Protein AF-A0A353T1Q0-F1 (afdb_monomer_lite)

Structure (mmCIF, N/CA/C/O backbone):
data_AF-A0A353T1Q0-F1
#
_entry.id   AF-A0A353T1Q0-F1
#
loop_
_atom_site.group_PDB
_atom_site.id
_atom_site.type_symbol
_atom_site.label_atom_id
_atom_site.label_alt_id
_atom_site.label_comp_id
_atom_site.label_asym_id
_atom_site.label_entity_id
_atom_site.label_seq_id
_atom_site.pdbx_PDB_ins_code
_atom_site.Cartn_x
_atom_site.Cartn_y
_atom_site.Cartn_z
_atom_site.occupancy
_atom_site.B_iso_or_equiv
_atom_site.auth_seq_id
_atom_site.auth_comp_id
_atom_site.auth_asym_id
_atom_site.auth_atom_id
_atom_site.pdbx_PDB_model_num
ATOM 1 N N . ASP A 1 1 ? -22.223 1.222 -16.907 1.00 72.75 1 ASP A N 1
ATOM 2 C CA . ASP A 1 1 ? -20.835 1.144 -17.394 1.00 72.75 1 ASP A CA 1
ATOM 3 C C . ASP A 1 1 ? -20.178 2.501 -17.174 1.00 72.75 1 ASP A C 1
ATOM 5 O O . ASP A 1 1 ? -20.837 3.508 -17.414 1.00 72.75 1 ASP A O 1
ATOM 9 N N . LEU A 1 2 ? -18.960 2.542 -16.635 1.00 86.44 2 LEU A N 1
ATOM 10 C CA . LEU A 1 2 ? -18.240 3.795 -16.355 1.00 86.44 2 LEU A CA 1
ATOM 11 C C . LEU A 1 2 ? -17.325 4.112 -17.541 1.00 86.44 2 LEU A C 1
ATOM 13 O O . LEU A 1 2 ? -16.624 3.201 -17.972 1.00 86.44 2 LEU A O 1
ATOM 17 N N . PRO A 1 3 ? -17.285 5.339 -18.089 1.00 90.50 3 PRO A N 1
ATOM 18 C CA . PRO A 1 3 ? -16.466 5.645 -19.264 1.00 90.50 3 PRO A CA 1
ATOM 19 C C . PRO A 1 3 ? -14.959 5.516 -18.981 1.00 90.50 3 PRO A C 1
ATOM 21 O O . PRO A 1 3 ? -14.506 5.711 -17.855 1.00 90.50 3 PRO A O 1
ATOM 24 N N . LEU A 1 4 ? -14.164 5.203 -20.014 1.00 90.25 4 LEU A N 1
ATOM 25 C CA . LEU A 1 4 ? -12.701 5.291 -19.920 1.00 90.25 4 LEU A CA 1
ATOM 26 C C . LEU A 1 4 ? -12.251 6.745 -20.002 1.00 90.25 4 LEU A C 1
ATOM 28 O O . LEU A 1 4 ? -12.796 7.531 -20.776 1.00 90.25 4 LEU A O 1
ATOM 32 N N . ILE A 1 5 ? -11.162 7.056 -19.303 1.00 89.44 5 ILE A N 1
ATOM 33 C CA . ILE A 1 5 ? -10.400 8.278 -19.554 1.00 89.44 5 ILE A CA 1
ATOM 34 C C . ILE A 1 5 ? -9.919 8.241 -21.019 1.00 89.44 5 ILE A C 1
ATOM 36 O O . ILE A 1 5 ? -9.310 7.242 -21.421 1.00 89.44 5 ILE A O 1
ATOM 40 N N . PRO A 1 6 ? -10.138 9.299 -21.824 1.00 89.19 6 PRO A N 1
ATOM 41 C CA . PRO A 1 6 ? -9.871 9.301 -23.264 1.00 89.19 6 PRO A CA 1
ATOM 42 C C . PRO A 1 6 ? -8.371 9.459 -23.587 1.00 89.19 6 PRO A C 1
ATOM 44 O O . PRO A 1 6 ? -7.968 10.345 -24.333 1.00 89.19 6 PRO A O 1
ATOM 47 N N . LYS A 1 7 ? -7.516 8.594 -23.025 1.00 87.50 7 LYS A N 1
ATOM 48 C CA . LYS A 1 7 ? -6.091 8.481 -23.375 1.00 87.50 7 LYS A CA 1
ATOM 49 C C . LYS A 1 7 ? -5.800 7.097 -23.939 1.00 87.50 7 LYS A C 1
ATOM 51 O O . LYS A 1 7 ? -6.302 6.086 -23.448 1.00 87.50 7 LYS A O 1
ATOM 56 N N . LYS A 1 8 ? -4.922 7.051 -24.939 1.00 85.19 8 LYS A N 1
ATOM 57 C CA . LYS A 1 8 ? -4.551 5.830 -25.665 1.00 85.19 8 LYS A CA 1
ATOM 58 C C . LYS A 1 8 ? -4.058 4.705 -24.742 1.00 85.19 8 LYS A C 1
ATOM 60 O O . LYS A 1 8 ? -4.563 3.590 -24.826 1.00 85.19 8 LYS A O 1
ATOM 65 N N . ARG A 1 9 ? -3.192 5.031 -23.773 1.00 84.94 9 ARG A N 1
ATOM 66 C CA . ARG A 1 9 ? -2.717 4.115 -22.715 1.00 84.94 9 ARG A CA 1
ATOM 67 C C . ARG A 1 9 ? -3.853 3.376 -21.994 1.00 84.94 9 ARG A C 1
ATOM 69 O O . ARG A 1 9 ? -3.759 2.170 -21.794 1.00 84.94 9 ARG A O 1
ATOM 76 N N . TYR A 1 10 ? -4.953 4.058 -21.662 1.00 88.94 10 TYR A N 1
ATOM 77 C CA . TYR A 1 10 ? -6.086 3.423 -20.980 1.00 88.94 10 TYR A CA 1
ATOM 78 C C . TYR A 1 10 ? -6.869 2.465 -21.884 1.00 88.94 10 TYR A C 1
ATOM 80 O O . TYR A 1 10 ? -7.422 1.492 -21.384 1.00 88.94 10 TYR A O 1
ATOM 88 N N . ARG A 1 11 ? -6.883 2.671 -23.208 1.00 87.88 11 ARG A N 1
ATOM 89 C CA . ARG A 1 11 ? -7.489 1.706 -24.144 1.00 87.88 11 ARG A CA 1
ATOM 90 C C . ARG A 1 11 ? -6.698 0.400 -24.197 1.00 87.88 11 ARG A C 1
ATOM 92 O O . ARG A 1 11 ? -7.302 -0.669 -24.219 1.00 87.88 11 ARG A O 1
ATOM 99 N N . TYR A 1 12 ? -5.368 0.483 -24.197 1.00 85.12 12 TYR A N 1
ATOM 100 C CA . TYR A 1 12 ? -4.506 -0.700 -24.164 1.00 85.12 12 TYR A CA 1
ATOM 101 C C . TYR A 1 12 ? -4.629 -1.454 -22.843 1.00 85.12 12 TYR A C 1
ATOM 103 O O . TYR A 1 12 ? -4.868 -2.660 -22.853 1.00 85.12 12 TYR A O 1
ATOM 111 N N . MET A 1 13 ? -4.562 -0.736 -21.718 1.00 89.56 13 MET A N 1
ATOM 112 C CA . MET A 1 13 ? -4.766 -1.325 -20.394 1.00 89.56 13 MET A CA 1
ATOM 113 C C . MET A 1 13 ? -6.150 -1.983 -20.278 1.00 89.56 13 MET A C 1
ATOM 115 O O . MET A 1 13 ? -6.232 -3.121 -19.834 1.00 89.56 13 MET A O 1
ATOM 119 N N . ASP A 1 14 ? -7.229 -1.339 -20.747 1.00 89.75 14 ASP A N 1
ATOM 120 C CA . ASP A 1 14 ? -8.574 -1.939 -20.716 1.00 89.75 14 ASP A CA 1
ATOM 121 C C . ASP A 1 14 ? -8.656 -3.237 -21.520 1.00 89.75 14 ASP A C 1
ATOM 123 O O . ASP A 1 14 ? -9.311 -4.181 -21.088 1.00 89.75 14 ASP A O 1
ATOM 127 N N . ARG A 1 15 ? -7.994 -3.300 -22.683 1.00 88.12 15 ARG A N 1
ATOM 128 C CA . ARG A 1 15 ? -7.936 -4.525 -23.485 1.00 88.12 15 ARG A CA 1
ATOM 129 C C . ARG A 1 15 ? -7.177 -5.627 -22.751 1.00 88.12 15 ARG A C 1
ATOM 131 O O . ARG A 1 15 ? -7.662 -6.752 -22.727 1.00 88.12 15 ARG A O 1
ATOM 138 N N . TYR A 1 16 ? -6.037 -5.300 -22.150 1.00 88.31 16 TYR A N 1
ATOM 139 C CA . TYR A 1 16 ? -5.214 -6.251 -21.406 1.00 88.31 16 TYR A CA 1
ATOM 140 C C . TYR A 1 16 ? -5.936 -6.822 -20.176 1.00 88.31 16 TYR A C 1
ATOM 142 O O . TYR A 1 16 ? -6.024 -8.034 -19.991 1.00 88.31 16 TYR A O 1
ATOM 150 N N . PHE A 1 17 ? -6.546 -5.954 -19.369 1.00 90.38 17 PHE A N 1
ATOM 151 C CA . PHE A 1 17 ? -7.230 -6.347 -18.135 1.00 90.38 17 PHE A CA 1
ATOM 152 C C . PHE A 1 17 ? -8.536 -7.127 -18.352 1.00 90.38 17 PHE A C 1
ATOM 154 O O . PHE A 1 17 ? -9.221 -7.461 -17.385 1.00 90.38 17 PHE A O 1
ATOM 161 N N . ARG A 1 18 ? -8.906 -7.432 -19.602 1.00 88.06 18 ARG A N 1
ATOM 162 C CA . ARG A 1 18 ? -9.971 -8.401 -19.906 1.00 88.06 18 ARG A CA 1
ATOM 163 C C . ARG A 1 18 ? -9.522 -9.844 -19.704 1.00 88.06 18 ARG A C 1
ATOM 165 O O . ARG A 1 18 ? -10.388 -10.696 -19.544 1.00 88.06 18 ARG A O 1
ATOM 172 N N . THR A 1 19 ? -8.217 -10.114 -19.746 1.00 87.00 19 THR A N 1
ATOM 173 C CA . THR A 1 19 ? -7.675 -11.481 -19.734 1.00 87.00 19 THR A CA 1
ATOM 174 C C . THR A 1 19 ? -6.679 -11.747 -18.606 1.00 87.00 19 THR A C 1
ATOM 176 O O . THR A 1 19 ? -6.407 -12.907 -18.332 1.00 87.00 19 THR A O 1
ATOM 179 N N . SER A 1 20 ? -6.145 -10.721 -17.933 1.00 85.81 20 SER A N 1
ATOM 180 C CA . SER A 1 20 ? -5.139 -10.896 -16.866 1.00 85.81 20 SER A CA 1
ATOM 181 C C . SER A 1 20 ? -5.708 -11.233 -15.483 1.00 85.81 20 SER A C 1
ATOM 183 O O . SER A 1 20 ? -4.978 -11.682 -14.607 1.00 85.81 20 SER A O 1
ATOM 185 N N . GLY A 1 21 ? -6.995 -10.972 -15.258 1.00 90.31 21 GLY A N 1
ATOM 186 C CA . GLY A 1 21 ? -7.649 -11.114 -13.962 1.00 90.31 21 GLY A CA 1
ATOM 187 C C . GLY A 1 21 ? -9.138 -10.798 -14.054 1.00 90.31 21 GLY A C 1
ATOM 188 O O . GLY A 1 21 ? -9.672 -10.551 -15.136 1.00 90.31 21 GLY A O 1
ATOM 189 N N . THR A 1 22 ? -9.831 -10.794 -12.916 1.00 92.94 22 THR A N 1
ATOM 190 C CA . THR A 1 22 ? -11.295 -10.618 -12.884 1.00 92.94 22 THR A CA 1
ATOM 191 C C . THR A 1 22 ? -11.731 -9.189 -12.560 1.00 92.94 22 THR A C 1
ATOM 193 O O . THR A 1 22 ? -12.892 -8.839 -12.783 1.00 92.94 22 THR A O 1
ATOM 196 N N . ARG A 1 23 ? -10.821 -8.339 -12.059 1.00 94.69 23 ARG A N 1
ATOM 197 C CA . ARG A 1 23 ? -11.144 -7.009 -11.510 1.00 94.69 23 ARG A CA 1
ATOM 198 C C . ARG A 1 23 ? -10.309 -5.854 -12.059 1.00 94.69 23 ARG A C 1
ATOM 200 O O . ARG A 1 23 ? -10.509 -4.719 -11.630 1.00 94.69 23 ARG A O 1
ATOM 207 N N . GLY A 1 24 ? -9.463 -6.071 -13.067 1.00 93.44 24 GLY A N 1
ATOM 208 C CA . GLY A 1 24 ? -8.659 -4.994 -13.661 1.00 93.44 24 GLY A CA 1
ATOM 209 C C . GLY A 1 24 ? -9.492 -3.824 -14.210 1.00 93.44 24 GLY A C 1
ATOM 210 O O . GLY A 1 24 ? -9.161 -2.662 -13.982 1.00 93.44 24 GLY A O 1
ATOM 211 N N . ARG A 1 25 ? -10.654 -4.096 -14.820 1.00 92.69 25 ARG A N 1
ATOM 212 C CA . ARG A 1 25 ? -11.580 -3.031 -15.261 1.00 92.69 25 ARG A CA 1
ATOM 213 C C . ARG A 1 25 ? -12.241 -2.284 -14.098 1.00 92.69 25 ARG A C 1
ATOM 215 O O . ARG A 1 25 ? -12.446 -1.078 -14.209 1.00 92.69 25 ARG A O 1
ATOM 222 N N . ASN A 1 26 ? -12.548 -2.974 -12.994 1.00 94.69 26 ASN A N 1
ATOM 223 C CA . ASN A 1 26 ? -13.057 -2.330 -11.781 1.00 94.69 26 ASN A CA 1
ATOM 224 C C . ASN A 1 26 ? -12.004 -1.391 -11.191 1.00 94.69 26 ASN A C 1
ATOM 226 O O . ASN A 1 26 ? -12.325 -0.242 -10.901 1.00 94.69 26 ASN A O 1
ATOM 230 N N . MET A 1 27 ? -10.752 -1.851 -11.091 1.00 95.31 27 MET A N 1
ATOM 231 C CA . MET A 1 27 ? -9.624 -1.039 -10.633 1.00 95.31 27 MET A CA 1
ATOM 232 C C . MET A 1 27 ? -9.507 0.250 -11.449 1.00 95.31 27 MET A C 1
ATOM 234 O O . MET A 1 27 ? -9.559 1.340 -10.883 1.00 95.31 27 MET A O 1
ATOM 238 N N . MET A 1 28 ? -9.446 0.135 -12.778 1.00 93.12 28 MET A N 1
ATOM 239 C CA . MET A 1 28 ? -9.215 1.288 -13.654 1.00 93.12 28 MET A CA 1
ATOM 240 C C . MET A 1 28 ? -10.323 2.342 -13.614 1.00 93.12 28 MET A C 1
ATOM 242 O O . MET A 1 28 ? -10.053 3.512 -13.877 1.00 93.12 28 MET A O 1
ATOM 246 N N . ARG A 1 29 ? -11.573 1.924 -13.394 1.00 93.06 29 ARG A N 1
ATOM 247 C CA . ARG A 1 29 ? -12.753 2.777 -13.613 1.00 93.06 29 ARG A CA 1
ATOM 248 C C . ARG A 1 29 ? -13.460 3.187 -12.329 1.00 93.06 29 ARG A C 1
ATOM 250 O O . ARG A 1 29 ? -14.148 4.199 -12.330 1.00 93.06 29 ARG A O 1
ATOM 257 N N . GLY A 1 30 ? -13.348 2.386 -11.275 1.00 93.06 30 GLY A N 1
ATOM 258 C CA . GLY A 1 30 ? -14.209 2.471 -10.097 1.00 93.06 30 GLY A CA 1
ATOM 259 C C . GLY A 1 30 ? -13.465 2.484 -8.769 1.00 93.06 30 GLY A C 1
ATOM 260 O O . GLY A 1 30 ? -14.094 2.238 -7.746 1.00 93.06 30 GLY A O 1
ATOM 261 N N . THR A 1 31 ? -12.153 2.737 -8.763 1.00 95.88 31 THR A N 1
ATOM 262 C CA . THR A 1 31 ? -11.384 2.862 -7.518 1.00 95.88 31 THR A CA 1
ATOM 263 C C . THR A 1 31 ? -10.713 4.222 -7.404 1.00 95.88 31 THR A C 1
ATOM 265 O O . THR A 1 31 ? -10.339 4.840 -8.399 1.00 95.88 31 THR A O 1
ATOM 268 N N . ALA A 1 32 ? -10.552 4.673 -6.164 1.00 96.88 32 ALA A N 1
ATOM 269 C CA . ALA A 1 32 ? -9.774 5.845 -5.793 1.00 96.88 32 ALA A CA 1
ATOM 270 C C . ALA A 1 32 ? -8.900 5.487 -4.584 1.00 96.88 32 ALA A C 1
ATOM 272 O O . ALA A 1 32 ? -9.238 4.584 -3.817 1.00 96.88 32 ALA A O 1
ATOM 273 N N . ALA A 1 33 ? -7.765 6.163 -4.430 1.00 97.69 33 ALA A N 1
ATOM 274 C CA . ALA A 1 33 ? -6.784 5.882 -3.386 1.00 97.69 33 ALA A CA 1
ATOM 275 C C . ALA A 1 33 ? -6.180 7.179 -2.850 1.00 97.69 33 ALA A C 1
ATOM 277 O O . ALA A 1 33 ? -6.023 8.135 -3.612 1.00 97.69 33 ALA A O 1
ATOM 278 N N . THR A 1 34 ? -5.775 7.175 -1.583 1.00 98.19 34 THR A N 1
ATOM 279 C CA . THR A 1 34 ? -4.832 8.158 -1.042 1.00 98.19 34 THR A CA 1
ATOM 280 C C . THR A 1 34 ? -3.463 7.490 -0.958 1.00 98.19 34 THR A C 1
ATOM 282 O O . THR A 1 34 ? -3.296 6.505 -0.249 1.00 98.19 34 THR A O 1
ATOM 285 N N . GLN A 1 35 ? -2.487 7.988 -1.713 1.00 98.25 35 GLN A N 1
ATOM 286 C CA . GLN A 1 35 ? -1.131 7.428 -1.763 1.00 98.25 35 GLN A CA 1
ATOM 287 C C . GLN A 1 35 ? -0.169 8.414 -1.110 1.00 98.25 35 GLN A C 1
ATOM 289 O O . GLN A 1 35 ? -0.282 9.616 -1.347 1.00 98.25 35 GLN A O 1
ATOM 294 N N . ILE A 1 36 ? 0.746 7.915 -0.280 1.00 98.44 36 ILE A N 1
ATOM 295 C CA . ILE A 1 36 ? 1.749 8.745 0.396 1.00 98.44 36 ILE A CA 1
ATOM 296 C C . ILE A 1 36 ? 3.129 8.299 -0.062 1.00 98.44 36 ILE A C 1
ATOM 298 O O . ILE A 1 36 ? 3.441 7.109 -0.028 1.00 98.44 36 ILE A O 1
ATOM 302 N N . SER A 1 37 ? 3.941 9.264 -0.479 1.00 98.31 37 SER A N 1
ATOM 303 C CA . SER A 1 37 ? 5.345 9.056 -0.815 1.00 98.31 37 SER A CA 1
ATOM 304 C C . SER A 1 37 ? 6.227 9.533 0.330 1.00 98.31 37 SER A C 1
ATOM 306 O O . SER A 1 37 ? 6.011 10.625 0.854 1.00 98.31 37 SER A O 1
ATOM 308 N N . ILE A 1 38 ? 7.215 8.722 0.693 1.00 98.12 38 ILE A N 1
ATOM 309 C CA . ILE A 1 38 ? 8.227 9.033 1.703 1.00 98.12 38 ILE A CA 1
ATOM 310 C C . ILE A 1 38 ? 9.626 8.873 1.109 1.00 98.12 38 ILE A C 1
ATOM 312 O O . ILE A 1 38 ? 9.886 7.943 0.343 1.00 98.12 38 ILE A O 1
ATOM 316 N N . ASP A 1 39 ? 10.533 9.768 1.477 1.00 97.94 39 ASP A N 1
ATOM 317 C CA . ASP A 1 39 ? 11.922 9.713 1.025 1.00 97.94 39 ASP A CA 1
ATOM 318 C C . ASP A 1 39 ? 12.728 8.673 1.812 1.00 97.94 39 ASP A C 1
ATOM 320 O O . ASP A 1 39 ? 12.360 8.279 2.925 1.00 97.94 39 ASP A O 1
ATOM 324 N N . TYR A 1 40 ? 13.860 8.254 1.251 1.00 97.56 40 TYR A N 1
ATOM 325 C CA . TYR A 1 40 ? 14.867 7.428 1.915 1.00 97.56 40 TYR A CA 1
ATOM 326 C C . TYR A 1 40 ? 16.263 8.025 1.711 1.00 97.56 40 TYR A C 1
ATOM 328 O O . TYR A 1 40 ? 16.510 8.702 0.714 1.00 97.56 40 TYR A O 1
ATOM 336 N N . CYS A 1 41 ? 17.179 7.791 2.651 1.00 96.69 41 CYS A N 1
ATOM 337 C CA . CYS A 1 41 ? 18.535 8.361 2.602 1.00 96.69 41 CYS A CA 1
ATOM 338 C C . CYS A 1 41 ? 19.639 7.357 2.231 1.00 96.69 41 CYS A C 1
ATOM 340 O O . CYS A 1 41 ? 20.765 7.760 1.946 1.00 96.69 41 CYS A O 1
ATOM 342 N N . SER A 1 42 ? 19.334 6.060 2.230 1.00 97.62 42 SER A N 1
ATOM 343 C CA . SER A 1 42 ? 20.258 4.982 1.870 1.00 97.62 42 SER A CA 1
ATOM 344 C C . SER A 1 42 ? 19.489 3.736 1.430 1.00 97.62 42 SER A C 1
ATOM 346 O O . SER A 1 42 ? 18.268 3.668 1.588 1.00 97.62 42 SER A O 1
ATOM 348 N N . GLU A 1 43 ? 20.196 2.736 0.897 1.00 98.12 43 GLU A N 1
ATOM 349 C CA . GLU A 1 43 ? 19.603 1.426 0.594 1.00 98.12 43 GLU A CA 1
ATOM 350 C C . GLU A 1 43 ? 19.057 0.745 1.856 1.00 98.12 43 GLU A C 1
ATOM 352 O O . GLU A 1 43 ? 17.936 0.251 1.850 1.00 98.12 43 GLU A O 1
ATOM 357 N N . GLU A 1 44 ? 19.795 0.802 2.967 1.00 97.56 44 GLU A N 1
ATOM 358 C CA . GLU A 1 44 ? 19.350 0.254 4.253 1.00 97.56 44 GLU A CA 1
ATOM 359 C C . GLU A 1 44 ? 18.057 0.928 4.747 1.00 97.56 44 GLU A C 1
ATOM 361 O O . GLU A 1 44 ? 17.125 0.257 5.200 1.00 97.56 44 GLU A O 1
ATOM 366 N N . ASP A 1 45 ? 17.969 2.260 4.634 1.00 97.94 45 ASP A N 1
ATOM 367 C CA . ASP A 1 45 ? 16.763 3.009 4.998 1.00 97.94 45 ASP A CA 1
ATOM 368 C C . ASP A 1 45 ? 15.586 2.672 4.072 1.00 97.94 45 ASP A C 1
ATOM 370 O O . ASP A 1 45 ? 14.468 2.475 4.554 1.00 97.94 45 ASP A O 1
ATOM 374 N N . PHE A 1 46 ? 15.835 2.526 2.765 1.00 97.75 46 PHE A N 1
ATOM 375 C CA . PHE A 1 46 ? 14.845 2.024 1.812 1.00 97.75 46 PHE A CA 1
ATOM 376 C C . PHE A 1 46 ? 14.323 0.650 2.240 1.00 97.75 46 PHE A C 1
ATOM 378 O O . PHE A 1 46 ? 13.115 0.504 2.415 1.00 97.75 46 PHE A O 1
ATOM 385 N N . VAL A 1 47 ? 15.200 -0.339 2.435 1.00 98.19 47 VAL A N 1
ATOM 386 C CA . VAL A 1 47 ? 14.810 -1.721 2.751 1.00 98.19 47 VAL A CA 1
ATOM 387 C C . VAL A 1 47 ? 13.980 -1.758 4.031 1.00 98.19 47 VAL A C 1
ATOM 389 O O . VAL A 1 47 ? 12.919 -2.387 4.057 1.00 98.19 47 VAL A O 1
ATOM 392 N N . ARG A 1 48 ? 14.401 -1.022 5.068 1.00 98.12 48 ARG A N 1
ATOM 393 C CA . ARG A 1 48 ? 13.643 -0.882 6.318 1.00 98.12 48 ARG A CA 1
ATOM 394 C C . ARG A 1 48 ? 12.251 -0.304 6.065 1.00 98.12 48 ARG A C 1
ATOM 396 O O . ARG A 1 48 ? 11.263 -0.943 6.415 1.00 98.12 48 ARG A O 1
ATOM 403 N N . LYS A 1 49 ? 12.151 0.874 5.437 1.00 98.56 49 LYS A N 1
ATOM 404 C CA . LYS A 1 49 ? 10.864 1.544 5.168 1.00 98.56 49 LYS A CA 1
ATOM 405 C C . LYS A 1 49 ? 9.952 0.689 4.291 1.00 98.56 49 LYS A C 1
ATOM 407 O O . LYS A 1 49 ? 8.758 0.588 4.552 1.00 98.56 49 LYS A O 1
ATOM 412 N N . TYR A 1 50 ? 10.509 0.034 3.281 1.00 98.44 50 TYR A N 1
ATOM 413 C CA . TYR A 1 50 ? 9.768 -0.802 2.347 1.00 98.44 50 TYR A CA 1
ATOM 414 C C . TYR A 1 50 ? 9.188 -2.041 3.043 1.00 98.44 50 TYR A C 1
ATOM 416 O O . TYR A 1 50 ? 7.983 -2.280 2.958 1.00 98.44 50 TYR A O 1
ATOM 424 N N . ARG A 1 51 ? 9.998 -2.772 3.823 1.00 98.62 51 ARG A N 1
ATOM 425 C CA . ARG A 1 51 ? 9.533 -3.920 4.621 1.00 98.62 51 ARG A CA 1
ATOM 426 C C . ARG A 1 51 ? 8.510 -3.515 5.675 1.00 98.62 51 ARG A C 1
ATOM 428 O O . ARG A 1 51 ? 7.471 -4.161 5.779 1.00 98.62 51 ARG A O 1
ATOM 435 N N . THR A 1 52 ? 8.754 -2.429 6.410 1.00 98.69 52 THR A N 1
ATOM 436 C CA . THR A 1 52 ? 7.796 -1.916 7.398 1.00 98.69 52 THR A CA 1
ATOM 437 C C . THR A 1 52 ? 6.469 -1.544 6.735 1.00 98.69 52 THR A C 1
ATOM 439 O O . THR A 1 52 ? 5.422 -1.907 7.261 1.00 98.69 52 THR A O 1
ATOM 442 N N . ALA A 1 53 ? 6.480 -0.903 5.560 1.00 98.62 53 ALA A N 1
ATOM 443 C CA . ALA A 1 53 ? 5.259 -0.554 4.832 1.00 98.62 53 ALA A CA 1
ATOM 444 C C . ALA A 1 53 ? 4.429 -1.777 4.423 1.00 98.62 53 ALA A C 1
ATOM 446 O O . ALA A 1 53 ? 3.208 -1.742 4.567 1.00 98.62 53 ALA A O 1
ATOM 447 N N . TYR A 1 54 ? 5.062 -2.869 3.983 1.00 98.69 54 TYR A N 1
ATOM 448 C CA . TYR A 1 54 ? 4.356 -4.132 3.740 1.00 98.69 54 TYR A CA 1
ATOM 449 C C . TYR A 1 54 ? 3.849 -4.780 5.030 1.00 98.69 54 TYR A C 1
ATOM 451 O O . TYR A 1 54 ? 2.698 -5.214 5.076 1.00 98.69 54 TYR A O 1
ATOM 459 N N . LEU A 1 55 ? 4.666 -4.797 6.086 1.00 98.75 55 LEU A N 1
ATOM 460 C CA . LEU A 1 55 ? 4.305 -5.354 7.391 1.00 98.75 55 LEU A CA 1
ATOM 461 C C . LEU A 1 55 ? 3.045 -4.687 7.954 1.00 98.75 55 LEU A C 1
ATOM 463 O O . LEU A 1 55 ? 2.142 -5.384 8.414 1.00 98.75 55 LEU A O 1
ATOM 467 N N . ILE A 1 56 ? 2.927 -3.360 7.882 1.00 98.75 56 ILE A N 1
ATOM 468 C CA . ILE A 1 56 ? 1.747 -2.645 8.399 1.00 98.75 56 ILE A CA 1
ATOM 469 C C . ILE A 1 56 ? 0.613 -2.506 7.373 1.00 98.75 56 ILE A C 1
ATOM 471 O O . ILE A 1 56 ? -0.440 -1.950 7.691 1.00 98.75 56 ILE A O 1
ATOM 475 N N . MET A 1 57 ? 0.782 -3.008 6.147 1.00 98.81 57 MET A N 1
ATOM 476 C CA . MET A 1 57 ? -0.206 -2.858 5.075 1.00 98.81 57 MET A CA 1
ATOM 477 C C . MET A 1 57 ? -1.606 -3.385 5.447 1.00 98.81 57 MET A C 1
ATOM 479 O O . MET A 1 57 ? -2.582 -2.694 5.142 1.00 98.81 57 MET A O 1
ATOM 48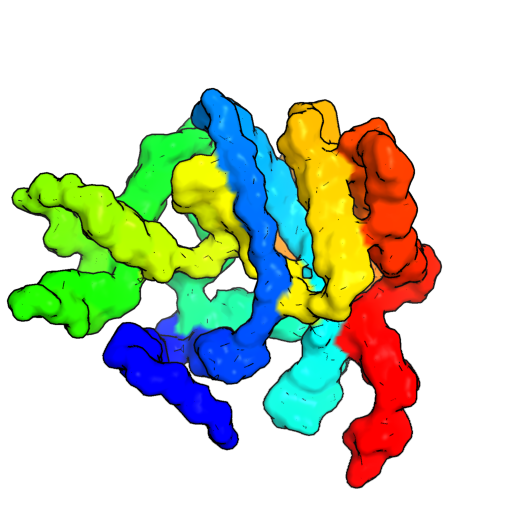3 N N . PRO A 1 58 ? -1.766 -4.537 6.139 1.00 98.81 58 PRO A N 1
ATOM 484 C CA . PRO A 1 58 ? -3.082 -4.982 6.604 1.00 98.81 58 PRO A CA 1
ATOM 485 C C . PRO A 1 58 ? -3.762 -3.968 7.540 1.00 98.81 58 PRO A C 1
ATOM 487 O O . PRO A 1 58 ? -4.957 -3.708 7.402 1.00 98.81 58 PRO A O 1
ATOM 490 N N . ALA A 1 59 ? -3.001 -3.338 8.441 1.00 98.88 59 ALA A N 1
ATOM 491 C CA . ALA A 1 59 ? -3.509 -2.299 9.336 1.00 98.88 59 ALA A CA 1
ATOM 492 C C . ALA A 1 59 ? -3.922 -1.037 8.569 1.00 98.88 59 ALA A C 1
ATOM 494 O O . ALA A 1 59 ? -5.016 -0.521 8.798 1.00 98.88 59 ALA A O 1
ATOM 495 N N . ILE A 1 60 ? -3.104 -0.584 7.608 1.00 98.88 60 ILE A N 1
ATOM 496 C CA . ILE A 1 60 ? -3.451 0.539 6.721 1.00 98.88 60 ILE A CA 1
ATOM 497 C C . ILE A 1 60 ? -4.765 0.244 5.990 1.00 98.88 60 ILE A C 1
ATOM 499 O O . ILE A 1 60 ? -5.672 1.073 5.985 1.00 98.88 60 ILE A O 1
ATOM 503 N N . ARG A 1 61 ? -4.911 -0.945 5.401 1.00 98.81 61 ARG A N 1
ATOM 504 C CA . ARG A 1 61 ? -6.126 -1.339 4.671 1.00 98.81 61 ARG A CA 1
ATOM 505 C C . ARG A 1 61 ? -7.367 -1.357 5.561 1.00 98.81 61 ARG A C 1
ATOM 507 O O . ARG A 1 61 ? -8.425 -0.945 5.103 1.00 98.81 61 ARG A O 1
ATOM 514 N N . LEU A 1 62 ? -7.250 -1.797 6.815 1.00 98.88 62 LEU A N 1
ATOM 515 C CA . LEU A 1 62 ? -8.373 -1.799 7.757 1.00 98.88 62 LEU A CA 1
ATOM 516 C C . LEU A 1 62 ? -8.764 -0.386 8.203 1.00 98.88 62 LEU A C 1
ATOM 518 O O . LEU A 1 62 ? -9.937 -0.028 8.134 1.00 98.88 62 LEU A O 1
ATOM 522 N N . LEU A 1 63 ? -7.783 0.419 8.626 1.00 98.81 63 LEU A N 1
ATOM 523 C CA . LEU A 1 63 ? -7.998 1.799 9.083 1.00 98.81 63 LEU A CA 1
ATOM 524 C C . LEU A 1 63 ? -8.604 2.679 7.987 1.00 98.81 63 LEU A C 1
ATOM 526 O O . LEU A 1 63 ? -9.351 3.612 8.273 1.00 98.81 63 LEU A O 1
ATOM 530 N N . THR A 1 64 ? -8.283 2.368 6.732 1.00 98.75 64 THR A N 1
ATOM 531 C CA . THR A 1 64 ? -8.722 3.130 5.564 1.00 98.75 64 THR A CA 1
ATOM 532 C C . THR A 1 64 ? -9.890 2.492 4.810 1.00 98.75 64 THR A C 1
ATOM 534 O O . THR A 1 64 ? -10.304 3.052 3.803 1.00 98.75 64 THR A O 1
ATOM 537 N N . ASP A 1 65 ? -10.470 1.378 5.279 1.00 98.62 65 ASP A N 1
ATOM 538 C CA . ASP A 1 65 ? -11.574 0.678 4.600 1.00 98.62 65 ASP A CA 1
ATOM 539 C C . ASP A 1 65 ? -12.799 1.595 4.421 1.00 98.62 65 ASP A C 1
ATOM 541 O O . ASP A 1 65 ? -13.557 1.865 5.361 1.00 98.62 65 ASP A O 1
ATOM 545 N N . ASN A 1 66 ? -12.987 2.084 3.190 1.00 97.94 66 ASN A N 1
ATOM 546 C CA . ASN A 1 66 ? -13.954 3.133 2.857 1.00 97.94 66 ASN A CA 1
ATOM 547 C C . ASN A 1 66 ? -14.772 2.804 1.596 1.00 97.94 66 ASN A C 1
ATOM 549 O O . ASN A 1 66 ? -15.279 3.689 0.905 1.00 97.94 66 ASN A O 1
ATOM 553 N N . THR A 1 67 ? -14.939 1.514 1.296 1.00 96.75 67 THR A N 1
ATOM 554 C CA . THR A 1 67 ? -15.732 1.051 0.152 1.00 96.75 67 THR A CA 1
ATOM 555 C C . THR A 1 67 ? -16.978 0.273 0.618 1.00 96.75 67 THR A C 1
ATOM 557 O O . THR A 1 67 ? -16.987 -0.956 0.611 1.00 96.75 67 THR A O 1
ATOM 560 N N . PRO A 1 68 ? -18.070 0.961 1.013 1.00 95.31 68 PRO A N 1
ATOM 561 C CA . PRO A 1 68 ? -19.286 0.319 1.534 1.00 95.31 68 PRO A CA 1
ATOM 562 C C . PRO A 1 68 ? -20.153 -0.357 0.464 1.00 95.31 68 PRO A C 1
ATOM 564 O O . PRO A 1 68 ? -21.025 -1.166 0.785 1.00 95.31 68 PRO A O 1
ATOM 567 N N . MET A 1 69 ? -19.972 0.012 -0.802 1.00 94.12 69 MET A N 1
ATOM 568 C CA . MET A 1 69 ? -20.815 -0.410 -1.917 1.00 94.12 69 MET A CA 1
ATOM 569 C C . MET A 1 69 ? -19.940 -0.903 -3.062 1.00 94.12 69 MET A C 1
ATOM 571 O O . MET A 1 69 ? -18.923 -0.288 -3.379 1.00 94.12 69 MET A O 1
ATOM 575 N N . PHE A 1 70 ? -20.368 -1.969 -3.729 1.00 94.81 70 PHE A N 1
ATOM 576 C CA . PHE A 1 70 ? -19.691 -2.503 -4.902 1.00 94.81 70 PHE A CA 1
ATOM 577 C C . PHE A 1 70 ? -20.709 -3.019 -5.919 1.00 94.81 70 PHE A C 1
ATOM 579 O O . PHE A 1 70 ? -21.665 -3.697 -5.549 1.00 94.81 70 PHE A O 1
ATOM 586 N N . GLU A 1 71 ? -20.530 -2.670 -7.199 1.00 92.69 71 GLU A N 1
ATOM 587 C CA . GLU A 1 71 ? -21.452 -3.046 -8.291 1.00 92.69 71 GLU A CA 1
ATOM 588 C C . GLU A 1 71 ? -22.929 -2.722 -7.971 1.00 92.69 71 GLU A C 1
ATOM 590 O O . GLU A 1 71 ? -23.846 -3.500 -8.230 1.00 92.69 71 GLU A O 1
ATOM 595 N N . GLY A 1 72 ? -23.154 -1.559 -7.346 1.00 90.88 72 GLY A N 1
ATOM 596 C CA . GLY A 1 72 ? -24.485 -1.058 -6.996 1.00 90.88 72 GLY A CA 1
ATOM 597 C C . GLY A 1 72 ? -25.131 -1.699 -5.765 1.00 90.88 72 GLY A C 1
ATOM 598 O O . GLY A 1 72 ? -26.273 -1.370 -5.458 1.00 90.88 72 GLY A O 1
ATOM 599 N N . LYS A 1 73 ? -24.436 -2.583 -5.039 1.00 92.50 73 LYS A N 1
ATOM 600 C CA . LYS A 1 73 ? -24.980 -3.280 -3.862 1.00 92.50 73 LYS A CA 1
ATOM 601 C C . LYS A 1 73 ? -24.122 -3.056 -2.615 1.00 92.50 73 LYS A C 1
ATOM 603 O O . LYS A 1 73 ? -22.916 -2.841 -2.755 1.00 92.50 73 LYS A O 1
ATOM 608 N N . PRO A 1 74 ? -24.710 -3.129 -1.404 1.00 93.75 74 PRO A N 1
ATOM 609 C CA . PRO A 1 74 ? -23.935 -3.229 -0.173 1.00 93.75 74 PRO A CA 1
ATOM 610 C C . PRO A 1 74 ? -22.927 -4.362 -0.268 1.00 93.75 74 PRO A C 1
ATOM 612 O O . PRO A 1 74 ? -23.279 -5.478 -0.662 1.00 93.75 74 PRO A O 1
ATOM 615 N N . TRP A 1 75 ? -21.682 -4.079 0.097 1.00 94.25 75 TRP A N 1
ATOM 616 C CA . TRP A 1 75 ? -20.686 -5.126 0.226 1.00 94.25 75 TRP A CA 1
ATOM 617 C C . TRP A 1 75 ? -20.801 -5.789 1.608 1.00 94.25 75 TRP A C 1
ATOM 619 O O . TRP A 1 75 ? -20.783 -5.073 2.607 1.00 94.25 75 TRP A O 1
ATOM 629 N N . PRO A 1 76 ? -20.937 -7.126 1.693 1.00 91.56 76 PRO A N 1
ATOM 630 C CA . PRO A 1 76 ? -21.165 -7.816 2.966 1.00 91.56 76 PRO A CA 1
ATOM 631 C C . PRO A 1 76 ? -19.893 -8.065 3.790 1.00 91.56 76 PRO A C 1
ATOM 633 O O . PRO A 1 76 ? -20.003 -8.494 4.931 1.00 91.56 76 PRO A O 1
ATOM 636 N N . GLY A 1 77 ? -18.707 -7.867 3.209 1.00 93.56 77 GLY A N 1
ATOM 637 C CA . GLY A 1 77 ? -17.428 -8.013 3.907 1.00 93.56 77 GLY A CA 1
ATOM 638 C C . GLY A 1 77 ? -16.713 -6.675 4.063 1.00 93.56 77 GLY A C 1
ATOM 639 O O . GLY A 1 77 ? -17.337 -5.617 4.080 1.00 93.56 77 GLY A O 1
ATOM 640 N N . HIS A 1 78 ? -15.386 -6.728 4.072 1.00 97.69 78 HIS A N 1
ATOM 641 C CA . HIS A 1 78 ? -14.515 -5.562 4.207 1.00 97.69 78 HIS A CA 1
ATOM 642 C C . HIS A 1 78 ? -13.432 -5.54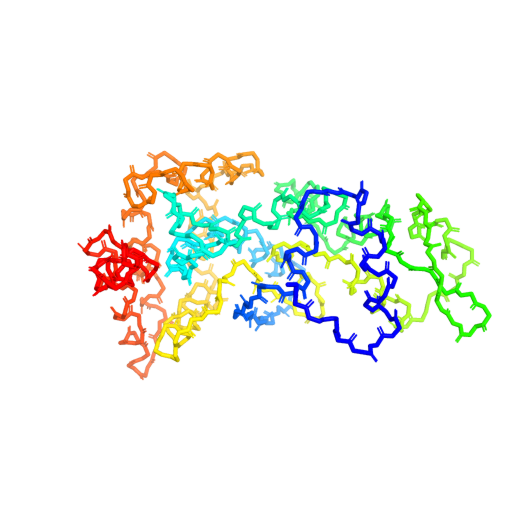0 3.118 1.00 97.69 78 HIS A C 1
ATOM 644 O O . HIS A 1 78 ? -13.243 -6.531 2.395 1.00 97.69 78 HIS A O 1
ATOM 650 N N . LEU A 1 79 ? -12.703 -4.422 3.018 1.00 97.62 79 LEU A N 1
ATOM 651 C CA . LEU A 1 79 ? -11.509 -4.267 2.178 1.00 97.62 79 LEU A CA 1
ATOM 652 C C . LEU A 1 79 ? -11.804 -4.514 0.683 1.00 97.62 79 LEU A C 1
ATOM 654 O O . LEU A 1 79 ? -11.056 -5.203 -0.017 1.00 97.62 79 LEU A O 1
ATOM 658 N N . VAL A 1 80 ? -12.912 -3.967 0.164 1.00 97.69 80 VAL A N 1
ATOM 659 C CA . VAL A 1 80 ? -13.331 -4.185 -1.238 1.00 97.69 80 VAL A CA 1
ATOM 660 C C . VAL A 1 80 ? -12.236 -3.788 -2.218 1.00 97.69 80 VAL A C 1
ATOM 662 O O . VAL A 1 80 ? -11.963 -4.528 -3.163 1.00 97.69 80 VAL A O 1
ATOM 665 N N . ARG A 1 81 ? -11.604 -2.627 -2.017 1.00 97.62 81 ARG A N 1
ATOM 666 C CA . ARG A 1 81 ? -10.559 -2.139 -2.920 1.00 97.62 81 ARG A CA 1
ATOM 667 C C . ARG A 1 81 ? -9.342 -3.061 -2.914 1.00 97.62 81 ARG A C 1
ATOM 669 O O . ARG A 1 81 ? -8.820 -3.348 -3.988 1.00 97.62 81 ARG A O 1
ATOM 676 N N . THR A 1 82 ? -8.938 -3.580 -1.756 1.00 96.31 82 THR A N 1
ATOM 677 C CA . THR A 1 82 ? -7.898 -4.618 -1.663 1.00 96.31 82 THR A CA 1
ATOM 678 C C . THR A 1 82 ? -8.286 -5.844 -2.479 1.00 96.31 82 THR A C 1
ATOM 680 O O . THR A 1 82 ? -7.539 -6.254 -3.359 1.00 96.31 82 THR A O 1
ATOM 683 N N . LYS A 1 83 ? -9.512 -6.355 -2.300 1.00 96.25 83 LYS A N 1
ATOM 684 C CA . LYS A 1 83 ? -10.015 -7.502 -3.070 1.00 96.25 83 LYS A CA 1
ATOM 685 C C . LYS A 1 83 ? -10.041 -7.240 -4.578 1.00 96.25 83 LYS A C 1
ATOM 687 O O . LYS A 1 83 ? -9.828 -8.162 -5.364 1.00 96.25 83 LYS A O 1
ATOM 692 N N . ILE A 1 84 ? -10.319 -6.005 -5.000 1.00 96.94 84 ILE A N 1
ATOM 693 C CA . ILE A 1 84 ? -10.200 -5.594 -6.402 1.00 96.94 84 ILE A CA 1
ATOM 694 C C . ILE A 1 84 ? -8.747 -5.753 -6.856 1.00 96.94 84 ILE A C 1
ATOM 696 O O . ILE A 1 84 ? -8.530 -6.452 -7.841 1.00 96.94 84 ILE A O 1
ATOM 700 N N . TRP A 1 85 ? -7.783 -5.161 -6.142 1.00 96.88 85 TRP A N 1
ATOM 701 C CA . TRP A 1 85 ? -6.352 -5.208 -6.474 1.00 96.88 85 TRP A CA 1
ATOM 702 C C . TRP A 1 85 ? -5.775 -6.624 -6.512 1.00 96.88 85 TRP A C 1
ATOM 704 O O . TRP A 1 85 ? -5.103 -6.960 -7.488 1.00 96.88 85 TRP A O 1
ATOM 714 N N . ASP A 1 86 ? -6.142 -7.479 -5.556 1.00 94.75 86 ASP A N 1
ATOM 715 C CA . ASP A 1 86 ? -5.755 -8.900 -5.517 1.00 94.75 86 ASP A CA 1
ATOM 716 C C . ASP A 1 86 ? -6.214 -9.678 -6.767 1.00 94.75 86 ASP A C 1
ATOM 718 O O . ASP A 1 86 ? -5.718 -10.759 -7.066 1.00 94.75 86 ASP A O 1
ATOM 722 N N . ASN A 1 87 ? -7.182 -9.137 -7.513 1.00 95.69 87 ASN A N 1
ATOM 723 C CA . ASN A 1 87 ? -7.788 -9.760 -8.687 1.00 95.69 87 ASN A CA 1
ATOM 724 C C . ASN A 1 87 ? -7.566 -8.955 -9.985 1.00 95.69 87 ASN A C 1
ATOM 726 O O . ASN A 1 87 ? -8.288 -9.155 -10.970 1.00 95.69 87 ASN A O 1
ATOM 730 N N . VAL A 1 88 ? -6.603 -8.025 -10.004 1.00 95.38 88 VAL A N 1
ATOM 731 C CA . VAL A 1 88 ? -6.245 -7.238 -11.199 1.00 95.38 88 VAL A CA 1
ATOM 732 C C . VAL A 1 88 ? -5.340 -8.035 -12.135 1.00 95.38 88 VAL A C 1
ATOM 734 O O . VAL A 1 88 ? -5.710 -8.288 -13.285 1.00 95.38 88 VAL A O 1
ATOM 737 N N . ASP A 1 89 ? -4.143 -8.370 -11.658 1.00 93.50 89 ASP A N 1
ATOM 738 C CA . ASP A 1 89 ? -3.106 -9.060 -12.422 1.00 93.50 89 ASP A CA 1
ATOM 739 C C . ASP A 1 89 ? -2.002 -9.554 -11.467 1.00 93.50 89 ASP A C 1
ATOM 741 O O . ASP A 1 89 ? -1.257 -8.722 -10.935 1.00 93.50 89 ASP A O 1
ATOM 745 N N . PRO A 1 90 ? -1.865 -10.874 -11.252 1.00 90.38 90 PRO A N 1
ATOM 746 C CA . PRO A 1 90 ? -0.875 -11.421 -10.328 1.00 90.38 90 PRO A CA 1
ATOM 747 C C . PRO A 1 90 ? 0.574 -11.177 -10.771 1.00 90.38 90 PRO A C 1
ATOM 749 O O . PRO A 1 90 ? 1.472 -11.249 -9.944 1.00 90.38 90 PRO A O 1
ATOM 752 N N . LYS A 1 91 ? 0.833 -10.845 -12.045 1.00 90.75 91 LYS A N 1
ATOM 753 C CA . LYS A 1 91 ? 2.202 -10.637 -12.553 1.00 90.75 91 LYS A CA 1
ATOM 754 C C . LYS A 1 91 ? 2.832 -9.315 -12.105 1.00 90.75 91 LYS A C 1
ATOM 756 O O . LYS A 1 91 ? 4.019 -9.101 -12.319 1.00 90.75 91 LYS A O 1
ATOM 761 N N . ARG A 1 92 ? 2.030 -8.382 -11.580 1.00 90.88 92 ARG A N 1
ATOM 762 C CA . ARG A 1 92 ? 2.452 -6.986 -11.341 1.00 90.88 92 ARG A CA 1
ATOM 763 C C . ARG A 1 92 ? 1.757 -6.290 -10.173 1.00 90.88 92 ARG A C 1
ATOM 765 O O . ARG A 1 92 ? 1.990 -5.099 -9.974 1.00 90.88 92 ARG A O 1
ATOM 772 N N . CYS A 1 93 ? 0.877 -6.985 -9.459 1.00 94.56 93 CYS A N 1
ATOM 773 C CA . CYS A 1 93 ? 0.198 -6.484 -8.263 1.00 94.56 93 CYS A CA 1
ATOM 774 C C . CYS A 1 93 ? 0.686 -7.249 -7.026 1.00 94.56 93 CYS A C 1
ATOM 776 O O . CYS A 1 93 ? 1.279 -8.315 -7.154 1.00 94.56 93 CYS A O 1
ATOM 778 N N . GLY A 1 94 ? 0.405 -6.721 -5.835 1.00 93.94 94 GLY A N 1
ATOM 779 C CA . GLY A 1 94 ? 0.828 -7.329 -4.572 1.00 93.94 94 GLY A CA 1
ATOM 780 C C . GLY A 1 94 ? 2.230 -6.880 -4.173 1.00 93.94 94 GLY A C 1
ATOM 781 O O . GLY A 1 94 ? 2.487 -5.679 -4.083 1.00 93.94 94 GLY A O 1
ATOM 782 N N . SER A 1 95 ? 3.130 -7.829 -3.935 1.00 95.00 95 SER A N 1
ATOM 783 C CA . SER A 1 95 ? 4.492 -7.592 -3.443 1.00 95.00 95 SER A CA 1
ATOM 784 C C . SER A 1 95 ? 5.549 -8.154 -4.395 1.00 95.00 95 SER A C 1
ATOM 786 O O . SER A 1 95 ? 5.274 -9.148 -5.066 1.00 95.00 95 SER A O 1
ATOM 788 N N . PRO A 1 96 ? 6.762 -7.575 -4.441 1.00 94.62 96 PRO A N 1
ATOM 789 C CA . PRO A 1 96 ? 7.884 -8.213 -5.120 1.00 94.62 96 PRO A CA 1
ATOM 790 C C . PRO A 1 96 ? 8.311 -9.499 -4.400 1.00 94.62 96 PRO A C 1
ATOM 792 O O . PRO A 1 96 ? 8.179 -9.605 -3.176 1.00 94.62 96 PRO A O 1
ATOM 795 N N . ASP A 1 97 ? 8.856 -10.443 -5.163 1.00 88.81 97 ASP A N 1
ATOM 796 C CA . ASP A 1 97 ? 9.451 -11.668 -4.626 1.00 88.81 97 ASP A CA 1
ATOM 797 C C . ASP A 1 97 ? 10.680 -11.346 -3.761 1.00 88.81 97 ASP A C 1
ATOM 799 O O . ASP A 1 97 ? 11.359 -10.338 -3.970 1.00 88.81 97 ASP A O 1
ATOM 803 N N . GLY A 1 98 ? 10.952 -12.185 -2.758 1.00 92.81 98 GLY A N 1
ATOM 804 C CA . GLY A 1 98 ? 12.125 -12.047 -1.886 1.00 92.81 98 GLY A CA 1
ATOM 805 C C . GLY A 1 98 ? 12.155 -10.787 -1.008 1.00 92.81 98 GLY A C 1
ATOM 806 O O . GLY A 1 98 ? 13.190 -10.453 -0.442 1.00 92.81 98 GLY A O 1
ATOM 807 N N . LEU A 1 99 ? 11.030 -10.074 -0.855 1.00 96.19 99 LEU A N 1
ATOM 808 C CA . LEU A 1 99 ? 10.904 -8.852 -0.039 1.00 96.19 99 LEU A CA 1
ATOM 809 C C . LEU A 1 99 ? 11.541 -8.960 1.365 1.00 96.19 99 LEU A C 1
ATOM 811 O O . LEU A 1 99 ? 12.133 -8.002 1.875 1.00 96.19 99 LEU A O 1
ATOM 815 N N . PHE A 1 100 ? 11.385 -10.115 2.008 1.00 96.69 100 PHE A N 1
ATOM 816 C CA . PHE A 1 100 ? 11.878 -10.371 3.362 1.00 96.69 100 PHE A CA 1
ATOM 817 C C . PHE A 1 100 ? 13.178 -11.187 3.393 1.00 96.69 100 PHE A C 1
ATOM 819 O O . PHE A 1 100 ? 13.664 -11.479 4.480 1.00 96.69 100 PHE A O 1
ATOM 826 N N . ASP A 1 101 ? 13.771 -11.491 2.237 1.00 96.44 101 ASP A N 1
ATOM 827 C CA . ASP A 1 101 ? 15.040 -12.217 2.145 1.00 96.44 101 ASP A CA 1
ATOM 828 C C . ASP A 1 101 ? 16.203 -11.297 2.523 1.00 96.44 101 ASP A C 1
ATOM 830 O O . ASP A 1 101 ? 16.208 -10.119 2.164 1.00 96.44 101 ASP A O 1
ATOM 834 N N . ASP A 1 102 ? 17.226 -11.813 3.204 1.00 95.50 102 ASP A N 1
ATOM 835 C CA . ASP A 1 102 ? 18.338 -11.010 3.741 1.00 95.50 102 ASP A CA 1
ATOM 836 C C . ASP A 1 102 ? 19.074 -10.156 2.690 1.00 95.50 102 ASP A C 1
ATOM 838 O O . ASP A 1 102 ? 19.619 -9.106 3.024 1.00 95.50 102 ASP A O 1
ATOM 842 N N . ASN A 1 103 ? 19.056 -10.563 1.417 1.00 96.88 103 ASN A N 1
ATOM 843 C CA . ASN A 1 103 ? 19.696 -9.865 0.298 1.00 96.88 103 ASN A CA 1
ATOM 844 C C . ASN A 1 103 ? 18.782 -8.854 -0.436 1.00 96.88 103 ASN A C 1
ATOM 846 O O . ASN A 1 103 ? 19.168 -8.334 -1.492 1.00 96.88 103 ASN A O 1
ATOM 850 N N . PHE A 1 104 ? 17.577 -8.568 0.075 1.00 98.12 104 PHE A N 1
ATOM 851 C CA . PHE A 1 104 ? 16.692 -7.563 -0.518 1.00 98.12 104 PHE A CA 1
ATOM 852 C C . PHE A 1 104 ? 17.370 -6.182 -0.548 1.00 98.12 104 PHE A C 1
ATOM 854 O O . PHE A 1 104 ? 17.850 -5.693 0.471 1.00 98.12 104 PHE A O 1
ATOM 861 N N . SER A 1 105 ? 17.434 -5.567 -1.728 1.00 98.19 105 SER A N 1
ATOM 862 C CA . SER A 1 105 ? 18.256 -4.388 -2.034 1.00 98.19 105 SER A CA 1
ATOM 863 C C . SER A 1 105 ? 17.708 -3.662 -3.271 1.00 98.19 105 SER A C 1
ATOM 865 O O . SER A 1 105 ? 16.737 -4.110 -3.890 1.00 98.19 105 SER A O 1
ATOM 867 N N . PHE A 1 106 ? 18.316 -2.543 -3.677 1.00 98.00 106 PHE A N 1
ATOM 868 C CA . PHE A 1 106 ? 17.996 -1.912 -4.960 1.00 98.00 106 PHE A CA 1
ATOM 869 C C . PHE A 1 106 ? 18.255 -2.860 -6.128 1.00 98.00 106 PHE A C 1
ATOM 871 O O . PHE A 1 106 ? 17.492 -2.858 -7.093 1.00 98.00 106 PHE A O 1
ATOM 878 N N . HIS A 1 107 ? 19.307 -3.679 -6.033 1.00 97.19 107 HIS A N 1
ATOM 879 C CA . HIS A 1 107 ? 19.662 -4.638 -7.070 1.00 97.19 107 HIS A CA 1
ATOM 880 C C . HIS A 1 107 ? 18.574 -5.697 -7.258 1.00 97.19 107 HIS A C 1
ATOM 882 O O . HIS A 1 107 ? 18.043 -5.818 -8.357 1.00 97.19 107 HIS A O 1
ATOM 888 N N . THR A 1 108 ? 18.171 -6.396 -6.195 1.00 97.44 108 THR A N 1
ATOM 889 C CA . THR A 1 108 ? 17.144 -7.448 -6.299 1.00 97.44 108 THR A CA 1
ATOM 890 C C . THR A 1 108 ? 15.769 -6.883 -6.662 1.00 97.44 108 THR A C 1
ATOM 892 O O . THR A 1 108 ? 15.017 -7.510 -7.408 1.00 97.44 108 THR A O 1
ATOM 895 N N . TYR A 1 109 ? 15.448 -5.652 -6.246 1.00 97.12 109 TYR A N 1
ATOM 896 C CA . TYR A 1 109 ? 14.249 -4.965 -6.734 1.00 97.12 109 TYR A CA 1
ATOM 897 C C . TYR A 1 109 ? 14.335 -4.625 -8.233 1.00 97.12 109 TYR A C 1
ATOM 899 O O . TYR A 1 109 ? 13.354 -4.785 -8.962 1.00 97.12 109 TYR A O 1
ATOM 907 N N . ALA A 1 110 ? 15.495 -4.184 -8.727 1.00 95.94 110 ALA A N 1
ATOM 908 C CA . ALA A 1 110 ? 15.707 -3.961 -10.155 1.00 95.94 110 ALA A CA 1
ATOM 909 C C . ALA A 1 110 ? 15.630 -5.273 -10.953 1.00 95.94 110 ALA A C 1
ATOM 911 O O . ALA A 1 110 ? 15.019 -5.285 -12.018 1.00 95.94 110 ALA A O 1
ATOM 912 N N . GLU A 1 111 ? 16.161 -6.382 -10.431 1.00 96.31 111 GLU A N 1
ATOM 913 C CA . GLU A 1 111 ? 16.027 -7.717 -11.030 1.00 96.31 111 GLU A CA 1
ATOM 914 C C . GLU A 1 111 ? 14.568 -8.188 -11.083 1.00 96.31 111 GLU A C 1
ATOM 916 O O . GLU A 1 111 ? 14.139 -8.759 -12.091 1.00 96.31 111 GLU A O 1
ATOM 921 N N . TYR A 1 112 ? 13.777 -7.908 -10.044 1.00 96.00 112 TYR A N 1
ATOM 922 C CA . TYR A 1 112 ? 12.333 -8.144 -10.063 1.00 96.00 112 TYR A CA 1
ATOM 923 C C . TYR A 1 112 ? 11.666 -7.389 -11.224 1.00 96.00 112 TYR A C 1
ATOM 925 O O . TYR A 1 112 ? 10.924 -7.986 -12.007 1.00 96.00 112 TYR A O 1
ATOM 933 N N . LEU A 1 113 ? 11.974 -6.097 -11.401 1.00 95.56 113 LEU A N 1
ATOM 934 C CA . LEU A 1 113 ? 11.463 -5.314 -12.534 1.00 95.56 113 LEU A CA 1
ATOM 935 C C . LEU A 1 113 ? 11.963 -5.846 -13.882 1.00 95.56 113 LEU A C 1
ATOM 937 O O . LEU A 1 113 ? 11.195 -5.891 -14.841 1.00 95.56 113 LEU A O 1
ATOM 941 N N . TRP A 1 114 ? 13.227 -6.264 -13.950 1.00 95.75 114 TRP A N 1
ATOM 942 C CA . TRP A 1 114 ? 13.877 -6.790 -15.151 1.00 95.75 114 TRP A CA 1
ATOM 943 C C . TRP A 1 114 ? 13.187 -8.048 -15.689 1.00 95.75 114 TRP A C 1
ATOM 945 O O . TRP A 1 114 ? 13.090 -8.246 -16.900 1.00 95.75 114 TRP A O 1
ATOM 955 N N . ASN A 1 115 ? 12.649 -8.871 -14.789 1.00 95.25 115 ASN A N 1
ATOM 956 C CA . ASN A 1 115 ? 11.956 -10.109 -15.132 1.00 95.25 115 ASN A CA 1
ATOM 957 C C . ASN A 1 115 ? 10.431 -9.959 -15.282 1.00 95.25 115 ASN A C 1
ATOM 959 O O . ASN A 1 115 ? 9.760 -10.915 -15.675 1.00 95.25 115 ASN A O 1
ATOM 963 N N . MET A 1 116 ? 9.871 -8.786 -14.984 1.00 94.00 116 MET A N 1
ATOM 964 C CA . MET A 1 116 ? 8.430 -8.539 -15.032 1.00 94.00 116 MET A CA 1
ATOM 965 C C . MET A 1 116 ? 7.965 -8.254 -16.472 1.00 94.00 116 MET A C 1
ATOM 967 O O . MET A 1 116 ? 8.633 -7.511 -17.193 1.00 94.00 116 MET A O 1
ATOM 971 N N . PRO A 1 117 ? 6.820 -8.797 -16.924 1.00 92.50 117 PRO A N 1
ATOM 972 C CA . PRO A 1 117 ? 6.250 -8.442 -18.220 1.00 92.50 117 PRO A CA 1
ATOM 973 C C . PRO A 1 117 ? 5.463 -7.123 -18.109 1.00 92.50 117 PRO A C 1
ATOM 975 O O . PRO A 1 117 ? 4.395 -7.110 -17.472 1.00 92.50 117 PRO A O 1
ATOM 978 N N . PRO A 1 118 ? 5.921 -6.000 -18.711 1.00 92.19 118 PRO A N 1
ATOM 979 C CA . PRO A 1 118 ? 5.183 -4.735 -18.667 1.00 92.19 118 PRO A CA 1
ATOM 980 C C . PRO A 1 118 ? 3.823 -4.881 -19.365 1.00 92.19 118 PRO A C 1
ATOM 982 O O . PRO A 1 118 ? 3.556 -5.884 -20.013 1.00 92.19 118 PRO A O 1
ATOM 985 N N . VAL A 1 119 ? 2.926 -3.893 -19.260 1.00 90.00 119 VAL A N 1
ATOM 986 C CA . VAL A 1 119 ? 1.662 -3.912 -20.039 1.00 90.00 119 VAL A CA 1
ATOM 987 C C . VAL A 1 119 ? 1.925 -3.575 -21.510 1.00 90.00 119 VAL A C 1
ATOM 989 O O . VAL A 1 119 ? 1.228 -4.045 -22.404 1.00 90.00 119 VAL A O 1
ATOM 992 N N . MET A 1 120 ? 2.869 -2.667 -21.755 1.00 89.62 120 MET A N 1
ATOM 993 C CA . MET A 1 120 ? 3.121 -2.095 -23.072 1.00 89.62 120 MET A CA 1
ATOM 994 C C . MET A 1 120 ? 4.615 -1.915 -23.292 1.00 89.62 120 MET A C 1
ATOM 996 O O . MET A 1 120 ? 5.342 -1.597 -22.347 1.00 89.62 120 MET A O 1
ATOM 1000 N N . LYS A 1 121 ? 5.040 -2.033 -24.547 1.00 89.50 121 LYS A N 1
ATOM 1001 C CA . LYS A 1 121 ? 6.411 -1.801 -24.998 1.00 89.50 121 LYS A CA 1
ATOM 1002 C C . LYS A 1 121 ? 6.461 -0.700 -26.063 1.00 89.50 121 LYS A C 1
ATOM 1004 O O . LYS A 1 121 ? 5.465 -0.522 -26.769 1.00 89.50 121 LYS A O 1
ATOM 1009 N N . PRO A 1 122 ? 7.566 0.057 -26.149 1.00 87.88 122 PRO A N 1
ATOM 1010 C CA . PRO A 1 122 ? 7.745 1.054 -27.195 1.00 87.88 122 PRO A CA 1
ATOM 1011 C C . PRO A 1 122 ? 7.891 0.385 -28.572 1.00 87.88 122 PRO A C 1
ATOM 1013 O O . PRO A 1 122 ? 8.589 -0.620 -28.699 1.00 87.88 122 PRO A O 1
ATOM 1016 N N . GLU A 1 123 ? 7.252 0.954 -29.593 1.00 86.81 123 GLU A N 1
ATOM 1017 C CA . GLU A 1 123 ? 7.349 0.543 -31.003 1.00 86.81 123 GLU A CA 1
ATOM 1018 C C . GLU A 1 123 ? 7.133 1.777 -31.895 1.00 86.81 123 GLU A C 1
ATOM 1020 O O . GLU A 1 123 ? 6.135 2.473 -31.732 1.00 86.81 123 GLU A O 1
ATOM 1025 N N . ASP A 1 124 ? 8.084 2.090 -32.783 1.00 84.31 124 ASP A N 1
ATOM 1026 C CA . ASP A 1 124 ? 8.020 3.187 -33.771 1.00 84.31 124 ASP A CA 1
ATOM 1027 C C . ASP A 1 124 ? 7.498 4.545 -33.246 1.00 84.31 124 ASP A C 1
ATOM 1029 O O . ASP A 1 124 ? 6.676 5.217 -33.870 1.00 84.31 124 ASP A O 1
ATOM 1033 N N . GLY A 1 125 ? 7.986 4.976 -32.076 1.00 79.88 125 GLY A N 1
ATOM 1034 C CA . GLY A 1 125 ? 7.587 6.250 -31.455 1.00 79.88 125 GLY A CA 1
ATOM 1035 C C . GLY A 1 125 ? 6.215 6.223 -30.766 1.00 79.88 125 GLY A C 1
ATOM 1036 O O . GLY A 1 125 ? 5.698 7.266 -30.362 1.00 79.88 125 GLY A O 1
ATOM 1037 N N . ASP A 1 126 ? 5.633 5.038 -30.611 1.00 83.00 126 ASP A N 1
ATOM 1038 C CA . ASP A 1 126 ? 4.350 4.767 -29.971 1.00 83.00 126 ASP A CA 1
ATOM 1039 C C . ASP A 1 126 ? 4.481 3.607 -28.962 1.00 83.00 126 ASP A C 1
ATOM 1041 O O . ASP A 1 126 ? 5.584 3.160 -28.644 1.00 83.00 126 ASP A O 1
ATOM 1045 N N . PHE A 1 127 ? 3.358 3.125 -28.421 1.00 84.56 127 PHE A N 1
ATOM 1046 C CA . PHE A 1 127 ? 3.313 1.959 -27.538 1.00 84.56 127 PHE A CA 1
ATOM 1047 C C . PHE A 1 127 ? 2.349 0.891 -28.046 1.00 84.56 127 PHE A C 1
ATOM 1049 O O . PHE A 1 127 ? 1.185 1.172 -28.352 1.00 84.56 127 PHE A O 1
ATOM 1056 N N . VAL A 1 128 ? 2.804 -0.359 -28.012 1.00 86.38 128 VAL A N 1
ATOM 1057 C CA . VAL A 1 128 ? 1.995 -1.548 -28.302 1.00 86.38 128 VAL A CA 1
ATOM 1058 C C . VAL A 1 128 ? 1.957 -2.499 -27.118 1.00 86.38 128 VAL A C 1
ATOM 1060 O O . VAL A 1 128 ? 2.675 -2.334 -26.133 1.00 86.38 128 VAL A O 1
ATOM 1063 N N . PHE A 1 129 ? 1.071 -3.489 -27.186 1.00 86.38 129 PHE A N 1
ATOM 1064 C CA . PHE A 1 129 ? 0.982 -4.524 -26.166 1.00 86.38 129 PHE A CA 1
ATOM 1065 C C . PHE A 1 129 ? 2.261 -5.376 -26.164 1.00 86.38 129 PHE A C 1
ATOM 1067 O O . PHE A 1 129 ? 2.712 -5.820 -27.217 1.00 86.38 129 PHE A O 1
ATOM 1074 N N . SER A 1 130 ? 2.842 -5.593 -24.988 1.00 87.31 130 SER A N 1
ATOM 1075 C CA . SER A 1 130 ? 4.082 -6.366 -24.809 1.00 87.31 130 SER A CA 1
ATOM 1076 C C . SER A 1 130 ? 3.882 -7.878 -24.889 1.00 87.31 130 SER A C 1
ATOM 1078 O O . SER A 1 130 ? 4.845 -8.589 -25.141 1.00 87.31 130 SER A O 1
ATOM 1080 N N . GLY A 1 131 ? 2.664 -8.395 -24.697 1.00 85.69 131 GLY A N 1
ATOM 1081 C CA . GLY A 1 131 ? 2.472 -9.842 -24.620 1.00 85.69 131 GLY A CA 1
ATOM 1082 C C . GLY A 1 131 ? 3.020 -10.407 -23.316 1.00 85.69 131 GLY A C 1
ATOM 1083 O O . GLY A 1 131 ? 2.676 -9.932 -22.234 1.00 85.69 131 GLY A O 1
ATOM 1084 N N . GLU A 1 132 ? 3.849 -11.434 -23.452 1.00 87.38 132 GLU A N 1
ATOM 1085 C CA . GLU A 1 132 ? 4.554 -12.099 -22.352 1.00 87.38 132 GLU A CA 1
ATOM 1086 C C . GLU A 1 132 ? 6.035 -11.696 -22.284 1.00 87.38 132 GLU A C 1
ATOM 1088 O O . GLU A 1 132 ? 6.746 -12.171 -21.400 1.00 87.38 132 GLU A O 1
ATOM 1093 N N . ASP A 1 133 ? 6.488 -10.819 -23.190 1.00 92.69 133 ASP A N 1
ATOM 1094 C CA . ASP A 1 133 ? 7.861 -10.320 -23.211 1.00 92.69 133 ASP A CA 1
ATOM 1095 C C . ASP A 1 133 ? 8.180 -9.636 -21.878 1.00 92.69 133 ASP A C 1
ATOM 1097 O O . ASP A 1 133 ? 7.429 -8.771 -21.405 1.00 92.69 133 ASP A O 1
ATOM 1101 N N . ARG A 1 134 ? 9.309 -10.004 -21.279 1.00 95.31 134 ARG A N 1
ATOM 1102 C CA . ARG A 1 134 ? 9.841 -9.373 -20.070 1.00 95.31 134 ARG A CA 1
ATOM 1103 C C . ARG A 1 134 ? 10.534 -8.065 -20.420 1.00 95.31 134 ARG A C 1
ATOM 1105 O O . ARG A 1 134 ? 10.911 -7.820 -21.567 1.00 95.31 134 ARG A O 1
ATOM 1112 N N . VAL A 1 135 ? 10.773 -7.231 -19.410 1.00 95.69 135 VAL A N 1
ATOM 1113 C CA . VAL A 1 135 ? 11.635 -6.050 -19.573 1.00 95.69 135 VAL A CA 1
ATOM 1114 C C . VAL A 1 135 ? 12.997 -6.443 -20.163 1.00 95.69 135 VAL A C 1
ATOM 1116 O O . VAL A 1 135 ? 13.464 -5.778 -21.088 1.00 95.69 135 VAL A O 1
ATOM 1119 N N . SER A 1 136 ? 13.581 -7.556 -19.710 1.00 96.44 136 SER A N 1
ATOM 1120 C CA . SER A 1 136 ? 14.834 -8.098 -20.243 1.00 96.44 136 SER A CA 1
ATOM 1121 C C . SER A 1 136 ? 14.804 -8.378 -21.743 1.00 96.44 136 SER A C 1
ATOM 1123 O O . SER A 1 136 ? 15.787 -8.122 -22.430 1.00 96.44 136 SER A O 1
ATOM 1125 N N . ASP A 1 137 ? 13.677 -8.853 -22.269 1.00 95.62 137 ASP A N 1
ATOM 1126 C CA . ASP A 1 137 ? 13.543 -9.213 -23.684 1.00 95.62 137 ASP A CA 1
ATOM 1127 C C . ASP A 1 137 ? 13.416 -7.961 -24.567 1.00 95.62 137 ASP A C 1
ATOM 1129 O O . ASP A 1 137 ? 13.846 -7.937 -25.718 1.00 95.62 137 ASP A O 1
ATOM 1133 N N . ILE A 1 138 ? 12.837 -6.887 -24.020 1.00 93.94 138 ILE A N 1
ATOM 1134 C CA . ILE A 1 138 ? 12.547 -5.643 -24.748 1.00 93.94 138 ILE A CA 1
ATOM 1135 C C . ILE A 1 138 ? 13.735 -4.664 -24.708 1.00 93.94 138 ILE A C 1
ATOM 1137 O O . ILE A 1 138 ? 13.994 -3.957 -25.695 1.00 93.94 138 ILE A O 1
ATOM 1141 N N . TRP A 1 139 ? 14.430 -4.595 -23.567 1.00 94.38 139 TRP A N 1
ATOM 1142 C CA . TRP A 1 139 ? 15.509 -3.637 -23.296 1.00 94.38 139 TRP A CA 1
ATOM 1143 C C . TRP A 1 139 ? 16.892 -4.280 -23.107 1.00 94.38 139 TRP A C 1
ATOM 1145 O O . TRP A 1 139 ? 17.865 -3.541 -23.004 1.00 94.38 139 TRP A O 1
ATOM 1155 N N . GLY A 1 140 ? 17.028 -5.612 -23.113 1.00 93.12 140 GLY A N 1
ATOM 1156 C CA . GLY A 1 140 ? 18.292 -6.316 -22.831 1.00 93.12 140 GLY A CA 1
ATOM 1157 C C . GLY A 1 140 ? 19.476 -5.939 -23.719 1.00 93.12 140 GLY A C 1
ATOM 1158 O O . GLY A 1 140 ? 20.614 -5.929 -23.259 1.00 93.12 140 GLY A O 1
ATOM 1159 N N . GLU A 1 141 ? 19.212 -5.570 -24.970 1.00 91.19 141 GLU A N 1
ATOM 1160 C CA . GLU A 1 141 ? 20.240 -5.171 -25.942 1.00 91.19 141 GLU A CA 1
ATOM 1161 C C . GLU A 1 141 ? 20.339 -3.647 -26.123 1.00 91.19 141 GLU A C 1
ATOM 1163 O O . GLU A 1 141 ? 21.067 -3.155 -26.987 1.00 91.19 141 GLU A O 1
ATOM 1168 N N . LYS A 1 142 ? 19.592 -2.871 -25.328 1.00 88.62 142 LYS A N 1
ATOM 1169 C CA . LYS A 1 142 ? 19.488 -1.416 -25.459 1.00 88.62 142 LYS A CA 1
ATOM 1170 C C . LYS A 1 142 ? 20.042 -0.729 -24.224 1.00 88.62 142 LYS A C 1
ATOM 1172 O O . LYS A 1 142 ? 19.853 -1.163 -23.092 1.00 88.62 142 LYS A O 1
ATOM 1177 N N . ARG A 1 143 ? 20.668 0.427 -24.432 1.00 89.75 143 ARG A N 1
ATOM 1178 C CA . ARG A 1 143 ? 20.954 1.335 -23.323 1.00 89.75 143 ARG A CA 1
ATOM 1179 C C . ARG A 1 143 ? 19.651 2.011 -22.902 1.00 89.75 143 ARG A C 1
ATOM 1181 O O . ARG A 1 143 ? 19.113 2.799 -23.671 1.00 89.75 143 ARG A O 1
ATOM 1188 N N . MET A 1 144 ? 19.181 1.713 -21.695 1.00 92.19 144 MET A N 1
ATOM 1189 C CA . MET A 1 144 ? 17.981 2.337 -21.139 1.00 92.19 144 MET A CA 1
ATOM 1190 C C . MET A 1 144 ? 18.190 3.830 -20.871 1.00 92.19 144 MET A C 1
ATOM 1192 O O . MET A 1 144 ? 19.235 4.236 -20.346 1.00 92.19 144 MET A O 1
ATOM 1196 N N . THR A 1 145 ? 17.180 4.634 -21.193 1.00 93.38 145 THR A N 1
ATOM 1197 C CA . THR A 1 145 ? 17.085 6.037 -20.773 1.00 93.38 145 THR A CA 1
ATOM 1198 C C . THR A 1 145 ? 16.313 6.160 -19.449 1.00 93.38 145 THR A C 1
ATOM 1200 O O . THR A 1 145 ? 15.655 5.205 -19.025 1.00 93.38 145 THR A O 1
ATOM 1203 N N . PRO A 1 146 ? 16.357 7.318 -18.764 1.00 93.12 146 PRO A N 1
ATOM 1204 C CA . PRO A 1 146 ? 15.487 7.571 -17.613 1.00 93.12 146 PRO A CA 1
ATOM 1205 C C . PRO A 1 146 ? 13.998 7.352 -17.926 1.00 93.12 146 PRO A C 1
ATOM 1207 O O . PRO A 1 146 ? 13.295 6.719 -17.137 1.00 93.12 146 PRO A O 1
ATOM 1210 N N . GLU A 1 147 ? 13.547 7.754 -19.117 1.00 92.56 147 GLU A N 1
ATOM 1211 C CA . GLU A 1 147 ? 12.159 7.595 -19.558 1.00 92.56 147 GLU A CA 1
ATOM 1212 C C . GLU A 1 147 ? 11.759 6.119 -19.705 1.00 92.56 147 GLU A C 1
ATOM 1214 O O . GLU A 1 147 ? 10.625 5.753 -19.380 1.00 92.56 147 GLU A O 1
ATOM 1219 N N . ASP A 1 148 ? 12.682 5.254 -20.146 1.00 93.38 148 ASP A N 1
ATOM 1220 C CA . ASP A 1 148 ? 12.465 3.803 -20.178 1.00 93.38 148 ASP A CA 1
ATOM 1221 C C . ASP A 1 148 ? 12.235 3.256 -18.763 1.00 93.38 148 ASP A C 1
ATOM 1223 O O . ASP A 1 148 ? 11.275 2.518 -18.519 1.00 93.38 148 ASP A O 1
ATOM 1227 N N . VAL A 1 149 ? 13.089 3.653 -17.811 1.00 93.75 149 VAL A N 1
ATOM 1228 C CA . VAL A 1 149 ? 12.988 3.247 -16.399 1.00 93.75 149 VAL A CA 1
ATOM 1229 C C . VAL A 1 149 ? 11.652 3.701 -15.808 1.00 93.75 149 VAL A C 1
ATOM 1231 O O . VAL A 1 149 ? 10.943 2.918 -15.171 1.00 93.75 149 VAL A O 1
ATOM 1234 N N . GLU A 1 150 ? 11.261 4.950 -16.048 1.00 93.50 150 GLU A N 1
ATOM 1235 C CA . GLU A 1 150 ? 9.994 5.503 -15.567 1.00 93.50 150 GLU A CA 1
ATOM 1236 C C . GLU A 1 150 ? 8.785 4.806 -16.183 1.00 93.50 150 GLU A C 1
ATOM 1238 O O . GLU A 1 150 ? 7.802 4.542 -15.478 1.00 93.50 150 GLU A O 1
ATOM 1243 N N . HIS A 1 151 ? 8.853 4.453 -17.467 1.00 92.69 151 HIS A N 1
ATOM 1244 C CA . HIS A 1 151 ? 7.822 3.657 -18.121 1.00 92.69 151 HIS A CA 1
ATOM 1245 C C . HIS A 1 151 ? 7.680 2.285 -17.459 1.00 92.69 151 HIS A C 1
ATOM 1247 O O . HIS A 1 151 ? 6.562 1.943 -17.058 1.00 92.69 151 HIS A O 1
ATOM 1253 N N . ILE A 1 152 ? 8.781 1.551 -17.267 1.00 94.31 152 ILE A N 1
ATOM 1254 C CA . ILE A 1 152 ? 8.805 0.224 -16.625 1.00 94.31 152 ILE A CA 1
ATOM 1255 C C . ILE A 1 152 ? 8.210 0.283 -15.218 1.00 94.31 152 ILE A C 1
ATOM 1257 O O . ILE A 1 152 ? 7.270 -0.455 -14.912 1.00 94.31 152 ILE A O 1
ATOM 1261 N N . ILE A 1 153 ? 8.680 1.214 -14.385 1.00 94.81 153 ILE A N 1
ATOM 1262 C CA . ILE A 1 153 ? 8.171 1.392 -13.018 1.00 94.81 153 ILE A CA 1
ATOM 1263 C C . ILE A 1 153 ? 6.684 1.779 -13.034 1.00 94.81 153 ILE A C 1
ATOM 1265 O O . ILE A 1 153 ? 5.908 1.359 -12.175 1.00 94.81 153 ILE A O 1
ATOM 1269 N N . SER A 1 154 ? 6.227 2.551 -14.024 1.00 92.38 154 SER A N 1
ATOM 1270 C CA . SER A 1 154 ? 4.809 2.916 -14.130 1.00 92.38 154 SER A CA 1
ATOM 1271 C C . SER A 1 154 ? 3.883 1.743 -14.488 1.00 92.38 154 SER A C 1
ATOM 1273 O O . SER A 1 154 ? 2.661 1.906 -14.408 1.00 92.38 154 SER A O 1
ATOM 1275 N N . MET A 1 155 ? 4.439 0.597 -14.897 1.00 91.75 155 MET A N 1
ATOM 1276 C CA . MET A 1 155 ? 3.703 -0.632 -15.216 1.00 91.75 155 MET A CA 1
ATOM 1277 C C . MET A 1 155 ? 3.705 -1.655 -14.078 1.00 91.75 155 MET A C 1
ATOM 1279 O O . MET A 1 155 ? 3.065 -2.697 -14.220 1.00 91.75 155 MET A O 1
ATOM 1283 N N . THR A 1 156 ? 4.348 -1.351 -12.947 1.00 91.94 156 THR A N 1
ATOM 1284 C CA . THR A 1 156 ? 4.180 -2.112 -11.707 1.00 91.94 156 THR A CA 1
ATOM 1285 C C . THR A 1 156 ? 3.136 -1.471 -10.807 1.00 91.94 156 THR A C 1
ATOM 1287 O O . THR A 1 156 ? 3.096 -0.252 -10.581 1.00 91.94 156 THR A O 1
ATOM 1290 N N . PHE A 1 157 ? 2.252 -2.321 -10.295 1.00 94.12 157 PHE A N 1
ATOM 1291 C CA . PHE A 1 157 ? 1.110 -1.949 -9.469 1.00 94.12 157 PHE A CA 1
ATOM 1292 C C . PHE A 1 157 ? 1.154 -2.647 -8.105 1.00 94.12 157 PHE A C 1
ATOM 1294 O O . PHE A 1 157 ? 0.119 -2.987 -7.537 1.00 94.12 157 PHE A O 1
ATOM 1301 N N . VAL A 1 158 ? 2.366 -2.847 -7.592 1.00 96.31 158 VAL A N 1
ATOM 1302 C CA . VAL A 1 158 ? 2.627 -3.336 -6.237 1.00 96.31 158 VAL A CA 1
ATOM 1303 C C . VAL A 1 158 ? 2.071 -2.380 -5.170 1.00 96.31 158 VAL A C 1
ATOM 1305 O O . VAL A 1 158 ? 1.840 -1.193 -5.434 1.00 96.31 158 VAL A O 1
ATOM 1308 N N . ASP A 1 159 ? 1.838 -2.899 -3.965 1.00 97.31 159 ASP A N 1
ATOM 1309 C CA . ASP A 1 159 ? 1.224 -2.168 -2.845 1.00 97.31 159 ASP A CA 1
ATOM 1310 C C . ASP A 1 159 ? 2.117 -1.067 -2.274 1.00 97.31 159 ASP A C 1
ATOM 1312 O O . ASP A 1 159 ? 1.634 -0.037 -1.793 1.00 97.31 159 ASP A O 1
ATOM 1316 N N . VAL A 1 160 ? 3.426 -1.281 -2.345 1.00 98.19 160 VAL A N 1
ATOM 1317 C CA . VAL A 1 160 ? 4.446 -0.279 -2.059 1.00 98.19 160 VAL A CA 1
ATOM 1318 C C . VAL A 1 160 ? 5.371 -0.260 -3.258 1.00 98.19 160 VAL A C 1
ATOM 1320 O O . VAL A 1 160 ? 5.892 -1.305 -3.633 1.00 98.19 160 VAL A O 1
ATOM 1323 N N . ARG A 1 161 ? 5.553 0.899 -3.886 1.00 97.50 161 ARG A N 1
ATOM 1324 C CA . ARG A 1 161 ? 6.367 1.034 -5.096 1.00 97.50 161 ARG A CA 1
ATOM 1325 C C . ARG A 1 161 ? 7.617 1.838 -4.799 1.00 97.50 161 ARG A C 1
ATOM 1327 O O . ARG A 1 161 ? 7.528 2.937 -4.259 1.00 97.50 161 ARG A O 1
ATOM 1334 N N . LEU A 1 162 ? 8.767 1.310 -5.201 1.00 96.88 162 LEU A N 1
ATOM 1335 C CA . LEU A 1 162 ? 10.014 2.056 -5.157 1.00 96.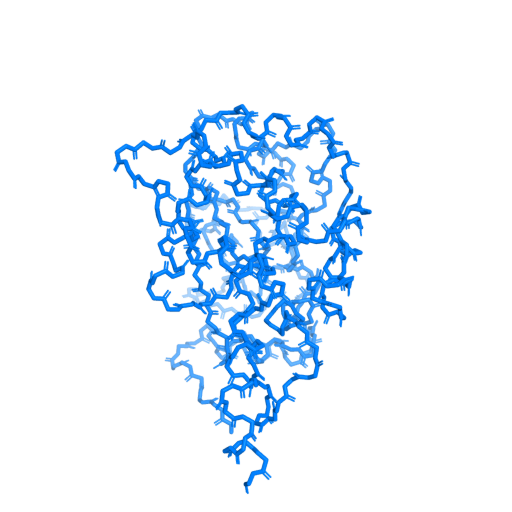88 162 LEU A CA 1
ATOM 1336 C C . LEU A 1 162 ? 10.180 2.897 -6.431 1.00 96.88 162 LEU A C 1
ATOM 1338 O O . LEU A 1 162 ? 10.078 2.396 -7.554 1.00 96.88 162 LEU A O 1
ATOM 1342 N N . LYS A 1 163 ? 10.445 4.182 -6.216 1.00 95.19 163 LYS A N 1
ATOM 1343 C CA . LYS A 1 163 ? 10.967 5.175 -7.164 1.00 95.19 163 LYS A CA 1
ATOM 1344 C C . LYS A 1 163 ? 12.198 5.816 -6.509 1.00 95.19 163 LYS A C 1
ATOM 1346 O O . LYS A 1 163 ? 12.792 5.216 -5.629 1.00 95.19 163 LYS A O 1
ATOM 1351 N N . ASN A 1 164 ? 12.488 7.082 -6.806 1.00 94.06 164 ASN A N 1
ATOM 1352 C CA . ASN A 1 164 ? 13.382 7.909 -5.977 1.00 94.06 164 ASN A CA 1
ATOM 1353 C C . ASN A 1 164 ? 12.808 8.208 -4.568 1.00 94.06 164 ASN A C 1
ATOM 1355 O O . ASN A 1 164 ? 13.384 8.978 -3.813 1.00 94.06 164 ASN A O 1
ATOM 1359 N N . TYR A 1 165 ? 11.647 7.632 -4.252 1.00 97.12 165 TYR A N 1
ATOM 1360 C CA . TYR A 1 165 ? 10.940 7.634 -2.977 1.00 97.12 165 TYR A CA 1
ATOM 1361 C C . TYR A 1 165 ? 10.178 6.307 -2.851 1.00 97.12 165 TYR A C 1
ATOM 1363 O O . TYR A 1 165 ? 9.929 5.622 -3.848 1.00 97.12 165 TYR A O 1
ATOM 1371 N N . VAL A 1 166 ? 9.763 5.953 -1.640 1.00 98.12 166 VAL A N 1
ATOM 1372 C CA . VAL A 1 166 ? 8.868 4.822 -1.377 1.00 98.12 166 VAL A CA 1
ATOM 1373 C C . VAL A 1 166 ? 7.427 5.327 -1.405 1.00 98.12 166 VAL A C 1
ATOM 1375 O O . VAL A 1 166 ? 7.047 6.187 -0.619 1.00 98.12 166 VAL A O 1
ATOM 1378 N N . GLU A 1 167 ? 6.611 4.810 -2.319 1.00 98.56 167 GLU A N 1
ATOM 1379 C CA . GLU A 1 167 ? 5.201 5.179 -2.475 1.00 98.56 167 GLU A CA 1
ATOM 1380 C C . GLU A 1 167 ? 4.300 4.090 -1.879 1.00 98.56 167 GLU A C 1
ATOM 1382 O O . GLU A 1 167 ? 4.262 2.973 -2.392 1.00 98.56 167 GLU A O 1
ATOM 1387 N N . ILE A 1 168 ? 3.545 4.411 -0.825 1.00 98.62 168 ILE A N 1
ATOM 1388 C CA . ILE A 1 168 ? 2.615 3.508 -0.128 1.00 98.62 168 ILE A CA 1
ATOM 1389 C C . ILE A 1 168 ? 1.209 3.665 -0.724 1.00 98.62 168 ILE A C 1
ATOM 1391 O O . ILE A 1 168 ? 0.632 4.758 -0.705 1.00 98.62 168 ILE A O 1
ATOM 1395 N N . ARG A 1 169 ? 0.641 2.579 -1.269 1.00 98.38 169 ARG A N 1
ATOM 1396 C CA . ARG A 1 169 ? -0.485 2.638 -2.228 1.00 98.38 169 ARG A CA 1
ATOM 1397 C C . ARG A 1 169 ? -1.736 1.863 -1.804 1.00 98.38 169 ARG A C 1
ATOM 1399 O O . ARG A 1 169 ? -2.743 1.887 -2.523 1.00 98.38 169 ARG A O 1
ATOM 1406 N N . GLY A 1 170 ? -1.684 1.172 -0.668 1.00 97.12 170 GLY A N 1
ATOM 1407 C CA . GLY A 1 170 ? -2.741 0.256 -0.239 1.00 97.12 170 GLY A CA 1
ATOM 1408 C C . GLY A 1 170 ? -3.998 0.909 0.331 1.00 97.12 170 GLY A C 1
ATOM 1409 O O . GLY A 1 170 ? -5.025 0.242 0.358 1.00 97.12 170 GLY A O 1
ATOM 1410 N N . ALA A 1 171 ? -3.960 2.187 0.712 1.00 98.44 171 ALA A N 1
ATOM 1411 C CA . ALA A 1 171 ? -5.105 2.878 1.303 1.00 98.44 171 ALA A CA 1
ATOM 1412 C C . ALA A 1 171 ? -6.206 3.229 0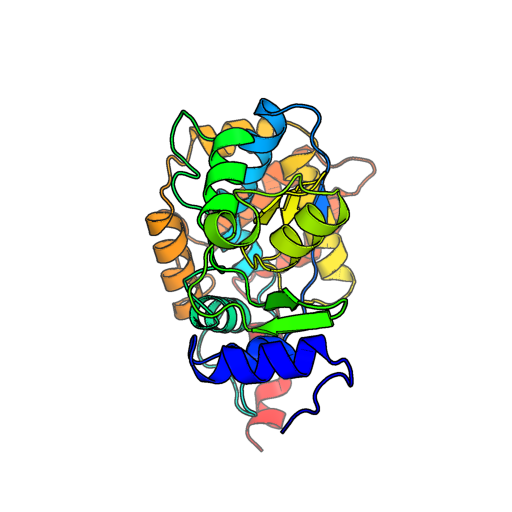.285 1.00 98.44 171 ALA A C 1
ATOM 1414 O O . ALA A 1 171 ? -5.926 3.617 -0.859 1.00 98.44 171 ALA A O 1
ATOM 1415 N N . ASP A 1 172 ? -7.467 3.148 0.715 1.00 98.62 172 ASP A N 1
ATOM 1416 C CA . ASP A 1 172 ? -8.587 3.730 -0.031 1.00 98.62 172 ASP A CA 1
ATOM 1417 C C . ASP A 1 172 ? -8.490 5.264 -0.016 1.00 98.62 172 ASP A C 1
ATOM 1419 O O . ASP A 1 172 ? -7.768 5.878 0.774 1.00 98.62 172 ASP A O 1
ATOM 1423 N N . SER A 1 173 ? -9.233 5.913 -0.912 1.00 97.75 173 SER A N 1
ATOM 1424 C CA . SER A 1 173 ? -9.505 7.340 -0.755 1.00 97.75 173 SER A CA 1
ATOM 1425 C C . SER A 1 173 ? -10.490 7.545 0.394 1.00 97.75 173 SER A C 1
ATOM 1427 O O . SER A 1 173 ? -11.446 6.784 0.544 1.00 97.75 173 SER A O 1
ATOM 1429 N N . MET A 1 174 ? -10.274 8.580 1.199 1.00 97.38 174 MET A N 1
ATOM 1430 C CA . MET A 1 174 ? -11.048 8.857 2.412 1.00 97.38 174 MET A CA 1
ATOM 1431 C C . MET A 1 174 ? -11.414 10.342 2.504 1.00 97.38 174 MET A C 1
ATOM 1433 O O . MET A 1 174 ? -10.829 11.149 1.790 1.00 97.38 174 MET A O 1
ATOM 1437 N N . PRO A 1 175 ? -12.339 10.754 3.384 1.00 97.69 175 PRO A N 1
ATOM 1438 C CA . PRO A 1 175 ? -12.529 12.166 3.714 1.00 97.69 175 PRO A CA 1
ATOM 1439 C C . PRO A 1 175 ? -11.249 12.825 4.257 1.00 97.69 175 PRO A C 1
ATOM 1441 O O . PRO A 1 175 ? -10.334 12.151 4.739 1.00 97.69 175 PRO A O 1
ATOM 1444 N N . ALA A 1 176 ? -11.176 14.154 4.178 1.00 97.81 176 ALA A N 1
ATOM 1445 C CA . ALA A 1 176 ? -9.951 14.914 4.433 1.00 97.81 176 ALA A CA 1
ATOM 1446 C C . ALA A 1 176 ? -9.363 14.689 5.838 1.00 97.81 176 ALA A C 1
ATOM 1448 O O . ALA A 1 176 ? -8.144 14.631 5.990 1.00 97.81 176 ALA A O 1
ATOM 1449 N N . GLU A 1 177 ? -10.201 14.546 6.862 1.00 97.88 177 GLU A N 1
ATOM 1450 C CA . GLU A 1 177 ? -9.786 14.274 8.239 1.00 97.88 177 GLU A CA 1
ATOM 1451 C C . GLU A 1 177 ? -9.076 12.919 8.384 1.00 97.88 177 GLU A C 1
ATOM 1453 O O . GLU A 1 177 ? -8.057 12.833 9.063 1.00 97.88 177 GLU A O 1
ATOM 1458 N N . TYR A 1 178 ? -9.523 11.893 7.659 1.00 98.56 178 TYR A N 1
ATOM 1459 C CA . TYR A 1 178 ? -8.886 10.575 7.649 1.00 98.56 178 TYR A CA 1
ATOM 1460 C C . TYR A 1 178 ? -7.652 10.534 6.744 1.00 98.56 178 TYR A C 1
ATOM 1462 O O . TYR A 1 178 ? -6.700 9.816 7.037 1.00 98.56 178 TYR A O 1
ATOM 1470 N N . MET A 1 179 ? -7.608 11.342 5.677 1.00 98.19 179 MET A N 1
ATOM 1471 C CA . MET A 1 179 ? -6.366 11.528 4.915 1.00 98.19 179 MET A CA 1
ATOM 1472 C C . MET A 1 179 ? -5.264 12.147 5.789 1.00 98.19 179 MET A C 1
ATOM 1474 O O . MET A 1 179 ? -4.113 11.724 5.704 1.00 98.19 179 MET A O 1
ATOM 1478 N N . LYS A 1 180 ? -5.610 13.115 6.652 1.00 98.06 180 LYS A N 1
ATOM 1479 C CA . LYS A 1 180 ? -4.673 13.695 7.630 1.00 98.06 180 LYS A CA 1
ATOM 1480 C C . LYS A 1 180 ? -4.247 12.671 8.679 1.00 98.06 180 LYS A C 1
ATOM 1482 O O . LYS A 1 180 ? -3.059 12.597 8.971 1.00 98.06 180 LYS A O 1
ATOM 1487 N N . ALA A 1 181 ? -5.176 11.853 9.176 1.00 98.69 181 ALA A N 1
ATOM 1488 C CA . ALA A 1 181 ? -4.858 10.752 10.086 1.00 98.69 181 ALA A CA 1
ATOM 1489 C C . ALA A 1 181 ? -3.885 9.746 9.458 1.00 98.69 181 ALA A C 1
ATOM 1491 O O . ALA A 1 181 ? -2.904 9.354 10.082 1.00 98.69 181 ALA A O 1
ATOM 1492 N N . TYR A 1 182 ? -4.098 9.388 8.189 1.00 98.75 182 TYR A N 1
ATOM 1493 C CA . TYR A 1 182 ? -3.186 8.519 7.450 1.00 98.75 182 TYR A CA 1
ATOM 1494 C C . TYR A 1 182 ? -1.804 9.147 7.256 1.00 98.75 182 TYR A C 1
ATOM 1496 O O . TYR A 1 182 ? -0.796 8.470 7.444 1.00 98.75 182 TYR A O 1
ATOM 1504 N N . LEU A 1 183 ? -1.740 10.447 6.959 1.00 98.25 183 LEU A N 1
ATOM 1505 C CA . LEU A 1 183 ? -0.471 11.166 6.879 1.00 98.25 183 LEU A CA 1
ATOM 1506 C C . LEU A 1 183 ? 0.267 11.202 8.220 1.00 98.25 183 LEU A C 1
ATOM 1508 O O . LEU A 1 183 ? 1.470 10.956 8.249 1.00 98.25 183 LEU A O 1
ATOM 1512 N N . ALA A 1 184 ? -0.443 11.461 9.319 1.00 98.38 184 ALA A N 1
ATOM 1513 C CA . ALA A 1 184 ? 0.125 11.441 10.662 1.00 98.38 184 ALA A CA 1
ATOM 1514 C C . ALA A 1 184 ? 0.636 10.040 11.039 1.00 98.38 184 ALA A C 1
ATOM 1516 O O . ALA A 1 184 ? 1.756 9.916 11.521 1.00 98.38 184 ALA A O 1
ATOM 1517 N N . LEU A 1 185 ? -0.117 8.979 10.727 1.00 98.69 185 LEU A N 1
ATOM 1518 C CA . LEU A 1 185 ? 0.324 7.597 10.937 1.00 98.69 185 LEU A CA 1
ATOM 1519 C C . LEU A 1 185 ? 1.623 7.307 10.173 1.00 98.69 185 LEU A C 1
ATOM 1521 O O . LEU A 1 185 ? 2.591 6.829 10.758 1.00 98.69 185 LEU A O 1
ATOM 1525 N N . VAL A 1 186 ? 1.670 7.625 8.875 1.00 98.50 186 VAL A N 1
ATOM 1526 C CA . VAL A 1 186 ? 2.874 7.406 8.057 1.00 98.50 186 VAL A CA 1
ATOM 1527 C C . VAL A 1 186 ? 4.050 8.232 8.589 1.00 98.50 186 VAL A C 1
ATOM 1529 O O . VAL A 1 186 ? 5.157 7.712 8.707 1.00 98.50 186 VAL A O 1
ATOM 1532 N N . LYS A 1 187 ? 3.834 9.490 8.983 1.00 97.81 187 LYS A N 1
ATOM 1533 C CA . LYS A 1 187 ? 4.891 10.304 9.596 1.00 97.81 187 LYS A CA 1
ATOM 1534 C C . LYS A 1 187 ? 5.422 9.656 10.881 1.00 97.81 187 LYS A C 1
ATOM 1536 O O . LYS A 1 187 ? 6.626 9.442 10.981 1.00 97.81 187 LYS A O 1
ATOM 1541 N N . GLY A 1 188 ? 4.547 9.305 11.820 1.00 97.75 188 GLY A N 1
ATOM 1542 C CA . GLY A 1 188 ? 4.943 8.716 13.101 1.00 97.75 188 GLY A CA 1
ATOM 1543 C C . GLY A 1 188 ? 5.677 7.379 12.956 1.00 97.75 188 GLY A C 1
ATOM 1544 O O . GLY A 1 188 ? 6.619 7.113 13.693 1.00 97.75 188 GLY A O 1
ATOM 1545 N N . VAL A 1 189 ? 5.309 6.559 11.964 1.00 98.00 189 VAL A N 1
ATOM 1546 C CA . VAL A 1 189 ? 5.953 5.254 11.730 1.00 98.00 189 VAL A CA 1
ATOM 1547 C C . VAL A 1 189 ? 7.304 5.363 11.022 1.00 98.00 189 VAL A C 1
ATOM 1549 O O . VAL A 1 189 ? 8.219 4.607 11.343 1.00 98.00 189 VAL A O 1
ATOM 1552 N N . PHE A 1 190 ? 7.427 6.236 10.017 1.00 97.06 190 PHE A N 1
ATOM 1553 C CA . PHE A 1 190 ? 8.556 6.189 9.077 1.00 97.06 190 PHE A CA 1
ATOM 1554 C C . PHE A 1 190 ? 9.576 7.314 9.233 1.00 97.06 190 PHE A C 1
ATOM 1556 O O . PHE A 1 190 ? 10.660 7.218 8.650 1.00 97.06 190 PHE A O 1
ATOM 1563 N N . PHE A 1 191 ? 9.242 8.395 9.941 1.00 88.81 191 PHE A N 1
ATOM 1564 C CA . PHE A 1 191 ? 10.141 9.544 10.041 1.00 88.81 191 PHE A CA 1
ATOM 1565 C C . PHE A 1 191 ? 11.304 9.284 11.003 1.00 88.81 191 PHE A C 1
ATOM 1567 O O . PHE A 1 191 ? 12.426 9.701 10.726 1.00 88.81 191 PHE A O 1
ATOM 1574 N N . GLN A 1 192 ? 11.051 8.535 12.079 1.00 88.31 192 GLN A N 1
ATOM 1575 C CA . GLN A 1 192 ? 12.079 7.978 12.959 1.00 88.31 192 GLN A CA 1
ATOM 1576 C C . GLN A 1 192 ? 12.218 6.472 12.715 1.00 88.31 192 GLN A C 1
ATOM 1578 O O . GLN A 1 192 ? 11.284 5.801 12.275 1.00 88.31 192 GLN A O 1
ATOM 1583 N N . SER A 1 193 ? 13.406 5.925 12.965 1.00 93.12 193 SER A N 1
ATOM 1584 C CA . SER A 1 193 ? 13.710 4.519 12.662 1.00 93.12 193 SER A CA 1
ATOM 1585 C C . SER A 1 193 ? 13.175 3.538 13.707 1.00 93.12 193 SER A C 1
ATOM 1587 O O . SER A 1 193 ? 13.082 2.344 13.438 1.00 93.12 193 SER A O 1
ATOM 1589 N N . GLU A 1 194 ? 12.867 4.037 14.896 1.00 95.44 194 GLU A N 1
ATOM 1590 C CA . GLU A 1 194 ? 12.625 3.306 16.130 1.00 95.44 194 GLU A CA 1
ATOM 1591 C C . GLU A 1 194 ? 11.359 2.459 16.023 1.00 95.44 194 GLU A C 1
ATOM 1593 O O . GLU A 1 194 ? 11.422 1.251 16.240 1.00 95.44 194 GLU A O 1
ATOM 1598 N N . VAL A 1 195 ? 10.251 3.058 15.573 1.00 95.88 195 VAL A N 1
ATOM 1599 C CA . VAL A 1 195 ? 8.979 2.357 15.330 1.00 95.88 195 VAL A CA 1
ATOM 1600 C C . VAL A 1 195 ? 9.163 1.246 14.297 1.00 95.88 195 VAL A C 1
ATOM 1602 O O . VAL A 1 195 ? 8.766 0.105 14.523 1.00 95.88 195 VAL A O 1
ATOM 1605 N N . ALA A 1 196 ? 9.816 1.552 13.173 1.00 95.19 196 ALA A N 1
ATOM 1606 C CA . ALA A 1 196 ? 10.078 0.579 12.117 1.00 95.19 196 ALA A CA 1
ATOM 1607 C C . ALA A 1 196 ? 10.955 -0.591 12.599 1.00 95.19 196 ALA A C 1
ATOM 1609 O O . ALA A 1 196 ? 10.644 -1.746 12.308 1.00 95.19 196 ALA A O 1
ATOM 1610 N N . LYS A 1 197 ? 12.030 -0.305 13.346 1.00 95.81 197 LYS A N 1
ATOM 1611 C CA . LYS A 1 197 ? 12.931 -1.316 13.925 1.00 95.81 197 LYS A CA 1
ATOM 1612 C C . LYS A 1 197 ? 12.205 -2.208 14.925 1.00 95.81 197 LYS A C 1
ATOM 1614 O O . LYS A 1 197 ? 12.350 -3.424 14.858 1.00 95.81 197 LYS A O 1
ATOM 1619 N N . ASP A 1 198 ? 11.414 -1.616 15.813 1.00 97.12 198 ASP A N 1
ATOM 1620 C CA . ASP A 1 198 ? 10.655 -2.352 16.817 1.00 97.12 198 ASP A CA 1
ATOM 1621 C C . ASP A 1 198 ? 9.628 -3.285 16.157 1.00 97.12 198 ASP A C 1
ATOM 1623 O O . ASP A 1 198 ? 9.653 -4.491 16.406 1.00 97.12 198 ASP A O 1
ATOM 1627 N N . LEU A 1 199 ? 8.832 -2.782 15.204 1.00 97.38 199 LEU A N 1
ATOM 1628 C CA . LEU A 1 199 ? 7.882 -3.595 14.434 1.00 97.38 199 LEU A CA 1
ATOM 1629 C C . LEU A 1 199 ? 8.561 -4.769 13.713 1.00 97.38 199 LEU A C 1
ATOM 1631 O O . LEU A 1 199 ? 8.096 -5.904 13.822 1.00 97.38 199 LEU A O 1
ATOM 1635 N N . LEU A 1 200 ? 9.663 -4.512 13.001 1.00 97.12 200 LEU A N 1
ATOM 1636 C CA . LEU A 1 200 ? 10.400 -5.549 12.268 1.00 97.12 200 LEU A CA 1
ATOM 1637 C C . LEU A 1 200 ? 11.050 -6.581 13.201 1.00 97.12 200 LEU A C 1
ATOM 1639 O O . LEU A 1 200 ? 11.190 -7.735 12.813 1.00 97.12 200 LEU A O 1
ATOM 1643 N N . SER A 1 201 ? 11.415 -6.192 14.427 1.00 97.25 201 SER A N 1
ATOM 1644 C CA . SER A 1 201 ? 11.966 -7.114 15.430 1.00 97.25 201 SER A CA 1
ATOM 1645 C C . SER A 1 201 ? 10.903 -8.001 16.087 1.00 97.25 201 SER A C 1
ATOM 1647 O O . SER A 1 201 ? 11.190 -9.137 16.467 1.00 97.25 201 SER A O 1
ATOM 1649 N N . ARG A 1 202 ? 9.666 -7.502 16.217 1.00 96.56 202 ARG A N 1
ATOM 1650 C CA . ARG A 1 202 ? 8.547 -8.233 16.832 1.00 96.56 202 ARG A CA 1
ATOM 1651 C C . ARG A 1 202 ? 7.875 -9.190 15.855 1.00 96.56 202 ARG A C 1
ATOM 1653 O O . ARG A 1 202 ? 7.480 -10.286 16.248 1.00 96.56 202 ARG A O 1
ATOM 1660 N N . TYR A 1 203 ? 7.750 -8.790 14.591 1.00 97.06 203 TYR A N 1
ATOM 1661 C CA . TYR A 1 203 ? 6.966 -9.507 13.588 1.00 97.06 203 TYR A CA 1
ATOM 1662 C C . TYR A 1 203 ? 7.844 -9.977 12.423 1.00 97.06 203 TYR A C 1
ATOM 1664 O O . TYR A 1 203 ? 8.032 -9.274 11.430 1.00 97.06 203 TYR A O 1
ATOM 1672 N N . HIS A 1 204 ? 8.325 -11.216 12.524 1.00 95.00 204 HIS A N 1
ATOM 1673 C CA . HIS A 1 204 ? 9.038 -11.910 11.450 1.00 95.00 204 HIS A CA 1
ATOM 1674 C C . HIS A 1 204 ? 8.025 -12.528 10.481 1.00 95.00 204 HIS A C 1
ATOM 1676 O O . HIS A 1 204 ? 7.636 -13.686 10.627 1.00 95.00 204 HIS A O 1
ATOM 1682 N N . VAL A 1 205 ? 7.534 -11.719 9.544 1.00 96.06 205 VAL A N 1
ATOM 1683 C CA . VAL A 1 205 ? 6.443 -12.095 8.634 1.00 96.06 205 VAL A CA 1
ATOM 1684 C C . VAL A 1 205 ? 6.951 -12.457 7.248 1.00 96.06 205 VAL A C 1
ATOM 1686 O O . VAL A 1 205 ? 7.947 -11.925 6.763 1.00 96.06 205 VAL A O 1
ATOM 1689 N N . THR A 1 206 ? 6.207 -13.329 6.580 1.00 96.81 206 THR A N 1
ATOM 1690 C CA . THR A 1 206 ? 6.338 -13.594 5.148 1.00 96.81 206 THR A CA 1
ATOM 1691 C C . THR A 1 206 ? 5.250 -12.862 4.356 1.00 96.81 206 THR A C 1
ATOM 1693 O O . THR A 1 206 ? 4.266 -12.364 4.912 1.00 96.81 206 THR A O 1
ATOM 1696 N N . ILE A 1 207 ? 5.378 -12.838 3.026 1.00 96.19 207 ILE A N 1
ATOM 1697 C CA . ILE A 1 207 ? 4.313 -12.354 2.129 1.00 96.19 207 ILE A CA 1
ATOM 1698 C C . ILE A 1 207 ? 3.006 -13.137 2.353 1.00 96.19 207 ILE A C 1
ATOM 1700 O O . ILE A 1 207 ? 1.919 -12.557 2.347 1.00 96.19 207 ILE A O 1
ATOM 1704 N N . GLU A 1 208 ? 3.104 -14.441 2.616 1.00 97.00 208 GLU A N 1
ATOM 1705 C CA . GLU A 1 208 ? 1.944 -15.288 2.894 1.00 97.00 208 GLU A CA 1
ATOM 1706 C C . GLU A 1 208 ? 1.244 -14.890 4.204 1.00 97.00 208 GLU A C 1
ATOM 1708 O O . GLU A 1 208 ? 0.017 -14.904 4.285 1.00 97.00 208 GLU A O 1
ATOM 1713 N N . ASP A 1 209 ? 1.987 -14.461 5.226 1.00 98.19 209 ASP A N 1
ATOM 1714 C CA . ASP A 1 209 ? 1.389 -13.982 6.478 1.00 98.19 209 ASP A CA 1
ATOM 1715 C C . ASP A 1 209 ? 0.633 -12.665 6.279 1.00 98.19 209 ASP A C 1
ATOM 1717 O O . ASP A 1 209 ? -0.460 -12.488 6.829 1.00 98.19 209 ASP A O 1
ATOM 1721 N N . ILE A 1 210 ? 1.158 -11.767 5.435 1.00 98.06 210 ILE A N 1
ATOM 1722 C CA . ILE A 1 210 ? 0.442 -10.558 5.001 1.00 98.06 210 ILE A CA 1
ATOM 1723 C C . ILE A 1 210 ? -0.846 -10.958 4.275 1.00 98.06 210 ILE A C 1
ATOM 1725 O O . ILE A 1 210 ? -1.914 -10.406 4.557 1.00 98.06 210 ILE A O 1
ATOM 1729 N N . HIS A 1 211 ? -0.791 -11.931 3.361 1.00 97.00 211 HIS A N 1
ATOM 1730 C CA . HIS A 1 211 ? -1.974 -12.408 2.645 1.00 97.00 211 HIS A CA 1
ATOM 1731 C C . HIS A 1 211 ? -3.034 -12.975 3.603 1.00 97.00 211 HIS A C 1
ATOM 1733 O O . HIS A 1 211 ? -4.195 -12.559 3.551 1.00 97.00 211 HIS A O 1
ATOM 1739 N N . LYS A 1 212 ? -2.637 -13.833 4.550 1.00 98.38 212 LYS A N 1
ATOM 1740 C CA . LYS A 1 212 ? -3.522 -14.380 5.593 1.00 98.38 212 LYS A CA 1
ATOM 1741 C C . LYS A 1 212 ? -4.148 -13.292 6.463 1.00 98.38 212 LYS A C 1
ATOM 1743 O O . LYS A 1 212 ? -5.344 -13.364 6.754 1.00 98.38 212 LYS A O 1
ATOM 1748 N N . ALA A 1 213 ? -3.382 -12.269 6.848 1.00 98.62 213 ALA A N 1
ATOM 1749 C CA . ALA A 1 213 ? -3.915 -11.123 7.579 1.00 98.62 213 ALA A CA 1
ATOM 1750 C C . ALA A 1 213 ? -4.999 -10.411 6.752 1.00 98.62 213 ALA A C 1
ATOM 1752 O O . ALA A 1 213 ? -6.115 -10.221 7.229 1.00 98.62 213 ALA A O 1
ATOM 1753 N N . ASN A 1 214 ? -4.736 -10.112 5.478 1.00 98.19 214 ASN A N 1
ATOM 1754 C CA . ASN A 1 214 ? -5.727 -9.487 4.597 1.00 98.19 214 ASN A CA 1
ATOM 1755 C C . ASN A 1 214 ? -6.992 -10.336 4.411 1.00 98.19 214 ASN A C 1
ATOM 1757 O O . ASN A 1 214 ? -8.094 -9.789 4.419 1.00 98.19 214 ASN A O 1
ATOM 1761 N N . GLN A 1 215 ? -6.862 -11.658 4.283 1.00 98.19 215 GLN A N 1
ATOM 1762 C CA . GLN A 1 215 ? -8.012 -12.562 4.213 1.00 98.19 215 GLN A CA 1
ATOM 1763 C C . GLN A 1 215 ? -8.842 -12.526 5.501 1.00 98.19 215 GLN A C 1
ATOM 1765 O O . GLN A 1 215 ? -10.072 -12.456 5.435 1.00 98.19 215 GLN A O 1
ATOM 1770 N N . SER A 1 216 ? -8.187 -12.541 6.668 1.00 98.69 216 SER A N 1
ATOM 1771 C CA . SER A 1 216 ? -8.874 -12.414 7.956 1.00 98.69 216 SER A CA 1
ATOM 1772 C C . SER A 1 216 ? -9.630 -11.091 8.047 1.00 98.69 216 SER A C 1
ATOM 1774 O O . SER A 1 216 ? -10.802 -11.089 8.410 1.00 98.69 216 SER A O 1
ATOM 1776 N N . LEU A 1 217 ? -8.995 -9.982 7.671 1.00 98.75 217 LEU A N 1
ATOM 1777 C CA . LEU A 1 217 ? -9.600 -8.654 7.735 1.00 98.75 217 LEU A CA 1
ATOM 1778 C C . LEU A 1 217 ? -10.722 -8.471 6.709 1.00 98.75 217 LEU A C 1
ATOM 1780 O O . LEU A 1 217 ? -11.749 -7.889 7.035 1.00 98.75 217 LEU A O 1
ATOM 1784 N N . SER A 1 218 ? -10.579 -8.993 5.488 1.00 98.00 218 SER A N 1
ATOM 1785 C CA . SER A 1 218 ? -11.629 -8.906 4.464 1.00 98.00 218 SER A CA 1
ATOM 1786 C C . SER A 1 218 ? -12.905 -9.644 4.881 1.00 98.00 218 SER A C 1
ATOM 1788 O O . SER A 1 218 ? -14.005 -9.222 4.513 1.00 98.00 218 SER A O 1
ATOM 1790 N N . ARG A 1 219 ? -12.771 -10.724 5.661 1.00 97.38 219 ARG A N 1
ATOM 1791 C CA . ARG A 1 219 ? -13.904 -11.481 6.201 1.00 97.38 219 ARG A CA 1
ATOM 1792 C C . ARG A 1 219 ? -14.485 -10.841 7.461 1.00 97.38 219 ARG A C 1
ATOM 1794 O O . ARG A 1 219 ? -15.697 -10.675 7.534 1.00 97.38 219 ARG A O 1
ATOM 1801 N N . ASP A 1 220 ? -13.631 -10.491 8.419 1.00 98.00 220 ASP A N 1
ATOM 1802 C CA . ASP A 1 220 ? -14.048 -10.241 9.805 1.00 98.00 220 ASP A CA 1
ATOM 1803 C C . ASP A 1 220 ? -13.850 -8.782 10.263 1.00 98.00 220 ASP A C 1
ATOM 1805 O O . ASP A 1 220 ? -14.255 -8.417 11.369 1.00 98.00 220 ASP A O 1
ATOM 1809 N N . GLY A 1 221 ? -13.203 -7.933 9.456 1.00 98.19 221 GLY A N 1
ATOM 1810 C CA . GLY A 1 221 ? -12.877 -6.555 9.826 1.00 98.19 221 GLY A CA 1
ATOM 1811 C C . GLY A 1 221 ? -12.092 -6.505 11.139 1.00 98.19 221 GLY A C 1
ATOM 1812 O O . GLY A 1 221 ? -11.109 -7.225 11.315 1.00 98.19 221 GLY A O 1
ATOM 1813 N N . TYR A 1 222 ? -12.562 -5.703 12.098 1.00 98.44 222 TYR A N 1
ATOM 1814 C CA . TYR A 1 222 ? -11.971 -5.615 13.441 1.00 98.44 222 TYR A CA 1
ATOM 1815 C C . TYR A 1 222 ? -12.172 -6.857 14.324 1.00 98.44 222 TYR A C 1
ATOM 1817 O O . TYR A 1 222 ? -11.544 -6.949 15.374 1.00 98.44 222 TYR A O 1
ATOM 1825 N N . GLN A 1 223 ? -13.014 -7.818 13.927 1.00 98.12 223 GLN A N 1
ATOM 1826 C CA . GLN A 1 223 ? -13.085 -9.131 14.589 1.00 98.12 223 GLN A CA 1
ATOM 1827 C C . GLN A 1 223 ? -12.011 -10.103 14.068 1.00 98.12 223 GLN A C 1
ATOM 1829 O O . GLN A 1 223 ? -11.868 -11.211 14.585 1.00 98.12 223 GLN A O 1
ATOM 1834 N N . GLY A 1 224 ? -11.267 -9.701 13.033 1.00 98.44 224 GLY A N 1
ATOM 1835 C CA . GLY A 1 224 ? -10.167 -10.465 12.466 1.00 98.44 224 GLY A CA 1
ATOM 1836 C C . GLY A 1 224 ? -8.870 -10.342 13.262 1.00 98.44 224 GLY A C 1
ATOM 1837 O O . GLY A 1 224 ? -8.818 -9.801 14.371 1.00 98.44 224 GLY A O 1
ATOM 1838 N N . LYS A 1 225 ? -7.792 -10.856 12.668 1.00 98.75 225 LYS A N 1
ATOM 1839 C CA . LYS A 1 225 ? -6.453 -10.847 13.257 1.00 98.75 225 LYS A CA 1
ATOM 1840 C C . LYS A 1 225 ? -5.396 -10.391 12.259 1.00 98.75 225 LYS A C 1
ATOM 1842 O O . LYS A 1 225 ? -5.475 -10.699 11.072 1.00 98.75 225 LYS A O 1
ATOM 1847 N N . ILE A 1 226 ? -4.368 -9.729 12.777 1.00 98.81 226 ILE A N 1
ATOM 1848 C CA . ILE A 1 226 ? -3.141 -9.369 12.068 1.00 98.81 226 ILE A CA 1
ATOM 1849 C C . ILE A 1 226 ? -2.005 -10.129 12.752 1.00 98.81 226 ILE A C 1
ATOM 1851 O O . ILE A 1 226 ? -1.769 -9.949 13.941 1.00 98.81 226 ILE A O 1
ATOM 1855 N N . TYR A 1 227 ? -1.366 -11.053 12.029 1.00 98.38 227 TYR A N 1
ATOM 1856 C CA . TYR A 1 227 ? -0.271 -11.896 12.544 1.00 98.38 227 TYR A CA 1
ATOM 1857 C C . TYR A 1 227 ? -0.596 -12.619 13.866 1.00 98.38 227 TYR A C 1
ATOM 1859 O O . TYR A 1 227 ? 0.236 -12.750 14.755 1.00 98.38 227 TYR A O 1
ATOM 1867 N N . GLY A 1 228 ? -1.844 -13.078 14.010 1.00 97.31 228 GLY A N 1
ATOM 1868 C CA . GLY A 1 228 ? -2.332 -13.758 15.215 1.00 97.31 228 GLY A CA 1
ATOM 1869 C C . GLY A 1 228 ? -2.817 -12.830 16.338 1.00 97.31 228 GLY A C 1
ATOM 1870 O O . GLY A 1 228 ? -3.523 -13.303 17.232 1.00 97.31 228 GLY A O 1
ATOM 1871 N N . VAL A 1 229 ? -2.537 -11.528 16.255 1.00 98.56 229 VAL A N 1
ATOM 1872 C CA . VAL A 1 229 ? -2.993 -10.493 17.195 1.00 98.56 229 VAL A CA 1
ATOM 1873 C C . VAL A 1 229 ? -4.383 -9.992 16.780 1.00 98.56 229 VAL A C 1
ATOM 1875 O O . VAL A 1 229 ? -4.616 -9.808 15.583 1.00 98.56 229 VAL A O 1
ATOM 1878 N N . PRO A 1 230 ? -5.335 -9.778 17.710 1.00 98.81 230 PRO A N 1
ATOM 1879 C CA . PRO A 1 230 ? -6.605 -9.118 17.399 1.00 98.81 230 PRO A CA 1
ATOM 1880 C C . PRO A 1 230 ? -6.395 -7.802 16.639 1.00 98.81 230 PRO A C 1
ATOM 1882 O O . PRO A 1 230 ? -5.516 -7.011 16.983 1.00 98.81 230 PRO A O 1
ATOM 1885 N N . ALA A 1 231 ? -7.173 -7.575 15.580 1.00 98.75 231 ALA A N 1
ATOM 1886 C CA . ALA A 1 231 ? -6.939 -6.458 14.664 1.00 98.75 231 ALA A CA 1
ATOM 1887 C C . ALA A 1 231 ? -7.030 -5.081 15.347 1.00 98.75 231 ALA A C 1
ATOM 1889 O O . ALA A 1 231 ? -6.256 -4.181 15.024 1.00 98.75 231 ALA A O 1
ATOM 1890 N N . ASP A 1 232 ? -7.939 -4.921 16.310 1.00 98.69 232 ASP A N 1
ATOM 1891 C CA . ASP A 1 232 ? -8.064 -3.719 17.138 1.00 98.69 232 ASP A CA 1
ATOM 1892 C C . ASP A 1 232 ? -6.832 -3.488 18.020 1.00 98.69 232 ASP A C 1
ATOM 1894 O O . ASP A 1 232 ? -6.361 -2.361 18.125 1.00 98.69 232 ASP A O 1
ATOM 1898 N N . GLN A 1 233 ? -6.264 -4.551 18.593 1.00 98.75 233 GLN A N 1
ATOM 1899 C CA . GLN A 1 233 ? -5.045 -4.454 19.399 1.00 98.75 233 GLN A CA 1
ATOM 1900 C C . GLN A 1 233 ? -3.837 -4.075 18.540 1.00 98.75 233 GLN A C 1
ATOM 1902 O O . GLN A 1 233 ? -3.141 -3.122 18.872 1.00 98.75 233 GLN A O 1
ATOM 1907 N N . PHE A 1 234 ? -3.634 -4.750 17.403 1.00 98.81 234 PHE A N 1
ATOM 1908 C CA . PHE A 1 234 ? -2.520 -4.443 16.499 1.00 98.81 234 PHE A CA 1
ATOM 1909 C C . PHE A 1 234 ? -2.606 -3.010 15.954 1.00 98.81 234 PHE A C 1
ATOM 1911 O O . PHE A 1 234 ? -1.620 -2.278 15.945 1.00 98.81 234 PHE A O 1
ATOM 1918 N N . THR A 1 235 ? -3.789 -2.588 15.491 1.00 98.75 235 THR A N 1
ATOM 1919 C CA . THR A 1 235 ? -3.976 -1.223 14.968 1.00 98.75 235 THR A CA 1
ATOM 1920 C C . THR A 1 235 ? -3.876 -0.164 16.061 1.00 98.75 235 THR A C 1
ATOM 1922 O O . THR A 1 235 ? -3.303 0.891 15.807 1.00 98.75 235 THR A O 1
ATOM 1925 N N . GLY A 1 236 ? -4.383 -0.434 17.266 1.00 98.69 236 GLY A N 1
ATOM 1926 C CA . GLY A 1 236 ? -4.256 0.463 18.415 1.00 98.69 236 GLY A CA 1
ATOM 1927 C C . GLY A 1 236 ? -2.805 0.649 18.857 1.00 98.69 236 GLY A C 1
ATOM 1928 O O . GLY A 1 236 ? -2.367 1.782 19.030 1.00 98.69 236 GLY A O 1
ATOM 1929 N N . GLU A 1 237 ? -2.043 -0.441 18.966 1.00 98.31 237 GLU A N 1
ATOM 1930 C CA . GLU A 1 237 ? -0.612 -0.396 19.287 1.00 98.31 237 GLU A CA 1
ATOM 1931 C C . GLU A 1 237 ? 0.168 0.386 18.225 1.00 98.31 237 GLU A C 1
ATOM 1933 O O . GLU A 1 237 ? 0.922 1.292 18.564 1.00 98.31 237 GLU A O 1
ATOM 1938 N N . LEU A 1 238 ? -0.077 0.112 16.939 1.00 98.62 238 LEU A N 1
ATOM 1939 C CA . LEU A 1 238 ? 0.555 0.844 15.841 1.00 98.62 238 LEU A CA 1
ATOM 1940 C C . LEU A 1 238 ? 0.275 2.355 15.908 1.00 98.62 238 LEU A C 1
ATOM 1942 O O . LEU A 1 238 ? 1.175 3.158 15.656 1.00 98.62 238 LEU A O 1
ATOM 1946 N N . LEU A 1 239 ? -0.963 2.748 16.229 1.00 98.56 239 LEU A N 1
ATOM 1947 C CA . LEU A 1 239 ? -1.330 4.156 16.386 1.00 98.56 239 LEU A CA 1
ATOM 1948 C C . LEU A 1 239 ? -0.613 4.795 17.580 1.00 98.56 239 LEU A C 1
ATOM 1950 O O . LEU A 1 239 ? -0.125 5.910 17.429 1.00 98.56 239 LEU A O 1
ATOM 1954 N N . GLU A 1 240 ? -0.502 4.108 18.720 1.00 97.88 240 GLU A N 1
ATOM 1955 C CA . GLU A 1 240 ? 0.213 4.640 19.891 1.00 97.88 240 GLU A CA 1
ATOM 1956 C C . GLU A 1 240 ? 1.720 4.771 19.617 1.00 97.88 240 GLU A C 1
ATOM 1958 O O . GLU A 1 240 ? 2.303 5.818 19.881 1.00 97.88 240 GLU A O 1
ATOM 1963 N N . MET A 1 241 ? 2.339 3.783 18.963 1.00 96.94 241 MET A N 1
ATOM 1964 C CA . MET A 1 241 ? 3.745 3.877 18.548 1.00 96.94 241 MET A CA 1
ATOM 1965 C C . MET A 1 241 ? 3.995 5.075 17.622 1.00 96.94 241 MET A C 1
ATOM 1967 O O . MET A 1 241 ? 5.005 5.770 17.752 1.00 96.94 241 MET A O 1
ATOM 1971 N N . ALA A 1 242 ? 3.084 5.325 16.674 1.00 97.50 242 ALA A N 1
ATOM 1972 C CA . ALA A 1 242 ? 3.184 6.463 15.766 1.00 97.50 242 ALA A CA 1
ATOM 1973 C C . ALA A 1 242 ? 3.010 7.796 16.508 1.00 97.50 242 ALA A C 1
ATOM 1975 O O . ALA A 1 242 ? 3.746 8.748 16.250 1.00 97.50 242 ALA A O 1
ATOM 1976 N N . LYS A 1 243 ? 2.053 7.851 17.436 1.00 96.38 243 LYS A N 1
ATOM 1977 C CA . LYS A 1 243 ? 1.721 9.016 18.257 1.00 96.38 243 LYS A CA 1
ATOM 1978 C C . LYS A 1 243 ? 2.921 9.531 19.054 1.00 96.38 243 LYS A C 1
ATOM 1980 O O . LYS A 1 243 ? 3.156 10.735 19.048 1.00 96.38 243 LYS A O 1
ATOM 1985 N N . ASP A 1 244 ? 3.715 8.634 19.638 1.00 94.19 244 ASP A N 1
ATOM 1986 C CA . ASP A 1 244 ? 4.915 8.976 20.421 1.00 94.19 244 ASP A CA 1
ATOM 1987 C C . ASP A 1 244 ? 6.012 9.687 19.604 1.00 94.19 244 ASP A C 1
ATOM 1989 O O . ASP A 1 244 ? 6.932 10.282 20.166 1.00 94.19 244 ASP A O 1
ATOM 1993 N N . HIS A 1 245 ? 5.913 9.649 18.272 1.00 93.81 245 HIS A N 1
ATOM 1994 C CA . HIS A 1 245 ? 6.886 10.225 17.341 1.00 93.81 245 HIS A CA 1
ATOM 1995 C C . HIS A 1 245 ? 6.311 11.386 16.515 1.00 93.81 245 HIS A C 1
ATOM 1997 O O . HIS A 1 245 ? 6.944 11.866 15.568 1.00 93.81 245 HIS A O 1
ATOM 2003 N N . LEU A 1 246 ? 5.113 11.852 16.869 1.00 95.81 246 LEU A N 1
ATOM 2004 C CA . LEU A 1 246 ? 4.502 13.058 16.327 1.00 95.81 246 LEU A CA 1
ATOM 2005 C C . LEU A 1 246 ? 4.830 14.267 17.209 1.00 95.81 246 LEU A C 1
ATOM 2007 O O . LEU A 1 246 ? 5.092 14.152 18.402 1.00 95.81 246 LEU A O 1
ATOM 2011 N N . THR A 1 247 ? 4.875 15.448 16.598 1.00 93.75 247 THR A N 1
ATOM 2012 C CA . THR A 1 247 ? 5.290 16.695 17.269 1.00 93.75 247 THR A CA 1
ATOM 2013 C C . THR A 1 247 ? 4.317 17.815 16.930 1.00 93.75 247 THR A C 1
ATOM 2015 O O . THR A 1 247 ? 3.491 17.655 16.044 1.00 93.75 247 THR A O 1
ATOM 2018 N N . ASN A 1 248 ? 4.403 18.975 17.587 1.00 93.31 248 ASN A N 1
ATOM 2019 C CA . ASN A 1 248 ? 3.555 20.138 17.271 1.00 93.31 248 ASN A CA 1
ATOM 2020 C C . ASN A 1 248 ? 2.042 19.836 17.309 1.00 93.31 248 ASN A C 1
ATOM 2022 O O . ASN A 1 248 ? 1.289 20.314 16.458 1.00 93.31 248 ASN A O 1
ATOM 2026 N N . GLU A 1 249 ? 1.611 19.034 18.284 1.00 93.81 249 GLU A N 1
ATOM 2027 C CA . GLU A 1 249 ? 0.228 18.572 18.436 1.00 93.81 249 GLU A CA 1
ATOM 2028 C C . GLU A 1 249 ? -0.293 17.745 17.246 1.00 93.81 249 GLU A C 1
ATOM 2030 O O . GLU A 1 249 ? -1.502 17.644 17.038 1.00 93.81 249 GLU A O 1
ATOM 2035 N N . GLU A 1 250 ? 0.580 17.192 16.401 1.00 96.81 250 GLU A N 1
ATOM 2036 C CA . GLU A 1 250 ? 0.168 16.372 15.260 1.00 96.81 250 GLU A CA 1
ATOM 2037 C C . GLU A 1 250 ? -0.500 15.059 15.686 1.00 96.81 250 GLU A C 1
ATOM 2039 O O . GLU A 1 250 ? -1.254 14.483 14.902 1.00 96.81 250 GLU A O 1
ATOM 2044 N N . GLU A 1 251 ? -0.285 14.602 16.921 1.00 96.75 251 GLU A N 1
ATOM 2045 C CA . GLU A 1 251 ? -0.902 13.399 17.472 1.00 96.75 251 GLU A CA 1
ATOM 2046 C C . GLU A 1 251 ? -2.434 13.433 17.420 1.00 96.75 251 GLU A C 1
ATOM 2048 O O . GLU A 1 251 ? -3.055 12.407 17.150 1.00 96.75 251 GLU A O 1
ATOM 2053 N N . LYS A 1 252 ? -3.051 14.617 17.550 1.00 97.56 252 LYS A N 1
ATOM 2054 C CA . LYS A 1 252 ? -4.512 14.789 17.442 1.00 97.56 252 LYS A CA 1
ATOM 2055 C C . LYS A 1 252 ? -5.057 14.461 16.054 1.00 97.56 252 LYS A C 1
ATOM 2057 O O . LYS A 1 252 ? -6.247 14.209 15.885 1.00 97.56 252 LYS A O 1
ATOM 2062 N N . PHE A 1 253 ? -4.208 14.458 15.023 1.00 98.44 253 PHE A N 1
ATOM 2063 C CA . PHE A 1 253 ? -4.639 14.021 13.698 1.00 98.44 253 PHE A CA 1
ATOM 2064 C C . PHE A 1 253 ? -4.918 12.518 13.652 1.00 98.44 253 PHE A C 1
ATOM 2066 O O . PHE A 1 253 ? -5.635 12.096 12.751 1.00 98.44 253 PHE A O 1
ATOM 2073 N N . LEU A 1 254 ? -4.420 11.723 14.606 1.00 98.69 254 LEU A N 1
ATOM 2074 C CA . LEU A 1 254 ? -4.726 10.294 14.712 1.00 98.69 254 LEU A CA 1
ATOM 2075 C C . LEU A 1 254 ? -6.110 10.017 15.321 1.00 98.69 254 LEU A C 1
ATOM 2077 O O . LEU A 1 254 ? -6.622 8.909 15.148 1.00 98.69 254 LEU A O 1
ATOM 2081 N N . ASP A 1 255 ? -6.748 10.999 15.968 1.00 98.44 255 ASP A N 1
ATOM 2082 C CA . ASP A 1 255 ? -8.031 10.837 16.669 1.00 98.44 255 ASP A CA 1
ATOM 2083 C C . ASP A 1 255 ? -9.129 10.148 15.834 1.00 98.44 255 ASP A C 1
ATOM 2085 O O . ASP A 1 255 ? -9.801 9.259 16.369 1.00 98.44 255 ASP A O 1
ATOM 2089 N N . PRO A 1 256 ? -9.322 10.457 14.530 1.00 98.56 256 PRO A N 1
ATOM 2090 C CA . PRO A 1 256 ? -10.315 9.760 13.714 1.00 98.56 256 PRO A CA 1
ATOM 2091 C C . PRO A 1 256 ? -10.062 8.250 13.622 1.00 98.56 256 PRO A C 1
ATOM 2093 O O . PRO A 1 256 ? -11.004 7.463 13.689 1.00 98.56 256 PRO A O 1
ATOM 2096 N N . PHE A 1 257 ? -8.802 7.825 13.506 1.00 98.75 257 PHE A N 1
ATOM 2097 C CA . PHE A 1 257 ? -8.439 6.407 13.482 1.00 98.75 257 PHE A CA 1
ATOM 2098 C C . PHE A 1 257 ? -8.554 5.760 14.858 1.00 98.75 257 PHE A C 1
ATOM 2100 O O . PHE A 1 257 ? -9.095 4.660 14.958 1.00 98.75 257 PHE A O 1
ATOM 2107 N N . ILE A 1 258 ? -8.133 6.451 15.917 1.00 98.69 258 ILE A N 1
ATOM 2108 C CA . ILE A 1 258 ? -8.288 5.972 17.298 1.00 98.69 258 ILE A CA 1
ATOM 2109 C C . ILE A 1 258 ? -9.770 5.712 17.604 1.00 98.69 258 ILE A C 1
ATOM 2111 O O . ILE A 1 258 ? -10.120 4.683 18.183 1.00 98.69 258 ILE A O 1
ATOM 2115 N N . LEU A 1 259 ? -10.667 6.597 17.157 1.00 98.44 259 LEU A N 1
ATOM 2116 C CA . LEU A 1 259 ? -12.107 6.419 17.322 1.00 98.44 259 LEU A CA 1
ATOM 2117 C C . LEU A 1 259 ? -12.629 5.165 16.603 1.00 98.44 259 LEU A C 1
ATOM 2119 O O . LEU A 1 259 ? -13.403 4.412 17.196 1.00 98.44 259 LEU A O 1
ATOM 2123 N N . LEU A 1 260 ? -12.197 4.922 15.360 1.00 98.44 260 LEU A N 1
ATOM 2124 C CA . LEU A 1 260 ? -12.571 3.724 14.597 1.00 98.44 260 LEU A CA 1
ATOM 2125 C C . LEU A 1 260 ? -12.112 2.438 15.291 1.00 98.44 260 LEU A C 1
ATOM 2127 O O . LEU A 1 260 ? -12.904 1.504 15.432 1.00 98.44 260 LEU A O 1
ATOM 2131 N N . VAL A 1 261 ? -10.867 2.414 15.778 1.00 98.69 261 VAL A N 1
ATOM 2132 C CA . VAL A 1 261 ? -10.300 1.277 16.516 1.00 98.69 261 VAL A CA 1
ATOM 2133 C C . VAL A 1 261 ? -11.079 1.023 17.807 1.00 98.69 261 VAL A C 1
ATOM 2135 O O . VAL A 1 261 ? -11.532 -0.098 18.036 1.00 98.69 261 VAL A O 1
ATOM 2138 N N . ASN A 1 262 ? -11.332 2.063 18.608 1.00 98.44 262 ASN A N 1
ATOM 2139 C CA . ASN A 1 262 ? -12.087 1.955 19.862 1.00 98.44 262 ASN A CA 1
ATOM 2140 C C . ASN A 1 262 ? -13.518 1.444 19.648 1.00 98.44 262 ASN A C 1
ATOM 2142 O O . ASN A 1 262 ? -14.048 0.687 20.462 1.00 98.44 262 ASN A O 1
ATOM 2146 N N . GLN A 1 263 ? -14.150 1.846 18.545 1.00 98.00 263 GLN A N 1
ATOM 2147 C CA . GLN A 1 263 ? -15.492 1.400 18.168 1.00 98.00 263 GLN A CA 1
ATOM 2148 C C . GLN A 1 263 ? -15.498 0.083 17.381 1.00 98.00 263 GLN A C 1
ATOM 2150 O O . GLN A 1 263 ? -16.577 -0.435 17.081 1.00 98.00 263 GLN A O 1
ATOM 2155 N N . LYS A 1 264 ? -14.320 -0.456 17.039 1.00 98.19 264 LYS A N 1
ATOM 2156 C CA . LYS A 1 264 ? -14.132 -1.657 16.212 1.00 98.19 264 LYS A CA 1
ATOM 2157 C C . LYS A 1 264 ? -14.941 -1.593 14.911 1.00 98.19 264 LYS A C 1
ATOM 2159 O O . LYS A 1 264 ? -15.641 -2.542 14.549 1.00 98.19 264 LYS A O 1
ATOM 2164 N N . THR A 1 265 ? -14.887 -0.451 14.228 1.00 97.88 265 THR A N 1
ATOM 2165 C CA . THR A 1 265 ? -15.691 -0.142 13.034 1.00 97.88 265 THR A CA 1
ATOM 2166 C C . THR A 1 265 ? -14.839 0.512 11.947 1.00 97.88 265 THR A C 1
ATOM 2168 O O . THR A 1 265 ? -13.812 1.104 12.246 1.00 97.88 265 THR A O 1
ATOM 2171 N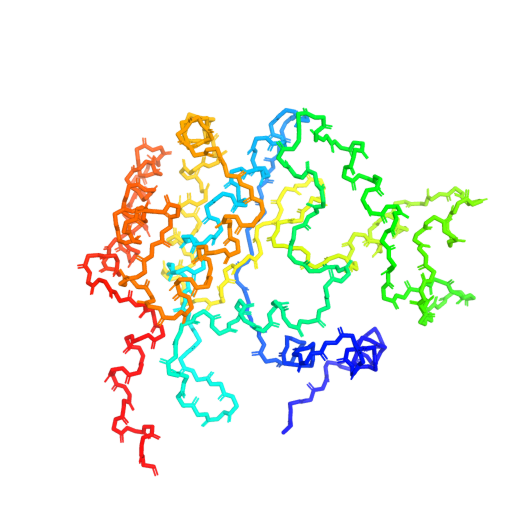 N . THR A 1 266 ? -15.260 0.433 10.684 1.00 98.25 266 THR A N 1
ATOM 2172 C CA . THR A 1 266 ? -14.580 1.084 9.546 1.00 98.25 266 THR A CA 1
ATOM 2173 C C . THR A 1 266 ? -15.428 2.221 8.978 1.00 98.25 266 THR A C 1
ATOM 2175 O O . THR A 1 266 ? -16.627 2.310 9.263 1.00 98.25 266 THR A O 1
ATOM 2178 N N . LEU A 1 267 ? -14.844 3.079 8.132 1.00 97.81 267 LEU A N 1
ATOM 2179 C CA . LEU A 1 267 ? -15.610 4.126 7.444 1.00 97.81 267 LEU A CA 1
ATOM 2180 C C . LEU A 1 267 ? -16.737 3.512 6.599 1.00 97.81 267 LEU A C 1
ATOM 2182 O O . LEU A 1 267 ? -17.870 4.003 6.611 1.00 97.81 267 LEU A O 1
ATOM 2186 N N . ALA A 1 268 ? -16.443 2.404 5.911 1.00 97.38 268 ALA A N 1
ATOM 2187 C CA . ALA A 1 268 ? -17.420 1.649 5.137 1.00 97.38 268 ALA A CA 1
ATOM 2188 C C . ALA A 1 268 ? -18.574 1.129 6.015 1.00 97.38 268 ALA A C 1
ATOM 2190 O O . ALA A 1 268 ? -19.747 1.330 5.682 1.00 97.38 268 ALA A O 1
ATOM 2191 N N . ALA A 1 269 ? -18.265 0.518 7.162 1.00 95.56 269 ALA A N 1
ATOM 2192 C CA . ALA A 1 269 ? -19.278 0.009 8.084 1.00 95.56 269 ALA A CA 1
ATOM 2193 C C . ALA A 1 269 ? -20.152 1.139 8.660 1.00 95.56 269 ALA A C 1
ATOM 2195 O O . ALA A 1 269 ? -21.380 1.021 8.690 1.00 95.56 269 ALA A O 1
ATOM 2196 N N . GLU A 1 270 ? -19.555 2.266 9.055 1.00 95.12 270 GLU A N 1
ATOM 2197 C CA . GLU A 1 270 ? -20.296 3.436 9.542 1.00 95.12 270 GLU A CA 1
ATOM 2198 C C . GLU A 1 270 ? -21.203 4.043 8.470 1.00 95.12 270 GLU A C 1
ATOM 2200 O O . GLU A 1 270 ? -22.348 4.415 8.752 1.00 95.12 270 GLU A O 1
ATOM 2205 N N . TYR A 1 271 ? -20.738 4.099 7.219 1.00 94.44 271 TYR A N 1
ATOM 2206 C CA . TYR A 1 271 ? -21.571 4.535 6.104 1.00 94.44 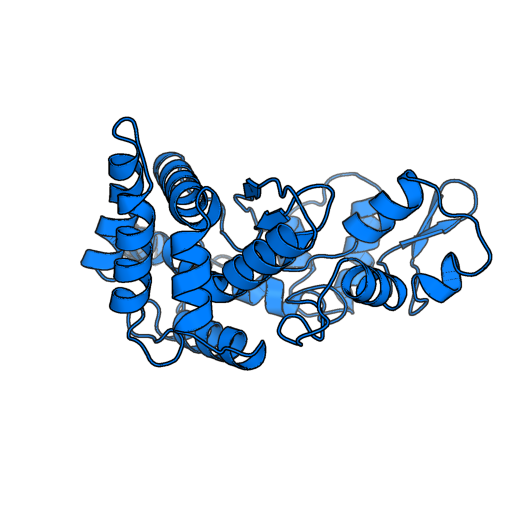271 TYR A CA 1
ATOM 2207 C C . TYR A 1 271 ? -22.793 3.629 5.937 1.00 94.44 271 TYR A C 1
ATOM 2209 O O . TYR A 1 271 ? -23.915 4.134 5.828 1.00 94.44 271 TYR A O 1
ATOM 2217 N N . GLN A 1 272 ? -22.599 2.306 5.934 1.00 91.44 272 GLN A N 1
ATOM 2218 C CA . GLN A 1 272 ? -23.696 1.348 5.801 1.00 91.44 272 GLN A CA 1
ATOM 2219 C C . GLN A 1 272 ? -24.692 1.481 6.956 1.00 91.44 272 GLN A C 1
ATOM 2221 O O . GLN A 1 272 ? -25.885 1.632 6.695 1.00 91.44 272 GLN A O 1
ATOM 2226 N N . LYS A 1 273 ? -24.229 1.528 8.214 1.00 89.62 273 LYS A N 1
ATOM 2227 C CA . LYS A 1 273 ? -25.096 1.716 9.395 1.00 89.62 273 LYS A CA 1
ATOM 2228 C C . LYS A 1 273 ? -25.975 2.963 9.268 1.00 89.62 273 LYS A C 1
ATOM 2230 O O . LYS A 1 273 ? -27.186 2.885 9.472 1.00 89.62 273 LYS A O 1
ATOM 2235 N N . LYS A 1 274 ? -25.390 4.102 8.878 1.00 88.69 274 LYS A N 1
ATOM 2236 C CA . LYS A 1 274 ? -26.106 5.384 8.740 1.00 88.69 274 LYS A CA 1
ATOM 2237 C C . LYS A 1 274 ? -27.089 5.404 7.567 1.00 88.69 274 LYS A C 1
ATOM 2239 O O . LYS A 1 274 ? -28.107 6.087 7.634 1.00 88.69 274 LYS A O 1
ATOM 2244 N N . ASN A 1 275 ? -26.804 4.662 6.497 1.00 86.00 275 ASN A N 1
ATOM 2245 C CA . ASN A 1 275 ? -27.561 4.733 5.245 1.00 86.00 275 ASN A CA 1
ATOM 2246 C C . ASN A 1 275 ? -28.411 3.487 4.951 1.00 86.00 275 ASN A C 1
ATOM 2248 O O . ASN A 1 275 ? -29.105 3.470 3.935 1.00 86.00 275 ASN A O 1
ATOM 2252 N N . LEU A 1 276 ? -28.422 2.475 5.825 1.00 72.31 276 LEU A N 1
ATOM 2253 C CA . LEU A 1 276 ? -29.042 1.165 5.582 1.00 72.31 276 LEU A CA 1
ATOM 2254 C C . LEU A 1 276 ? -30.497 1.270 5.087 1.00 72.31 276 LEU A C 1
ATOM 2256 O O . LEU A 1 276 ? -30.879 0.625 4.115 1.00 72.31 276 LEU A O 1
ATOM 2260 N N . ARG A 1 277 ? -31.297 2.157 5.699 1.00 64.25 277 ARG A N 1
ATOM 2261 C CA . ARG A 1 277 ? -32.705 2.395 5.317 1.00 64.25 277 ARG A CA 1
ATOM 2262 C C . ARG A 1 277 ? -32.880 3.029 3.935 1.00 64.25 277 ARG A C 1
ATOM 2264 O O . ARG A 1 277 ? -33.928 2.845 3.327 1.00 64.25 277 ARG A O 1
ATOM 2271 N N . ARG A 1 278 ? -31.898 3.805 3.471 1.00 68.94 278 ARG A N 1
ATOM 2272 C CA . ARG A 1 278 ? -31.890 4.409 2.131 1.00 68.94 278 ARG A CA 1
ATOM 2273 C C . ARG A 1 278 ? -31.387 3.423 1.082 1.00 68.94 278 ARG A C 1
ATOM 2275 O O . ARG A 1 278 ? -31.790 3.528 -0.062 1.00 68.94 278 ARG A O 1
ATOM 2282 N N . ILE A 1 279 ? -30.505 2.504 1.469 1.00 65.12 279 ILE A N 1
ATOM 2283 C CA . ILE A 1 279 ? -29.877 1.551 0.550 1.00 65.12 279 ILE A CA 1
ATOM 2284 C C . ILE A 1 279 ? -30.782 0.339 0.260 1.00 65.12 279 ILE A C 1
ATOM 2286 O O . ILE A 1 279 ? -30.692 -0.242 -0.815 1.00 65.12 279 ILE A O 1
ATOM 2290 N N . LEU A 1 280 ? -31.642 -0.052 1.206 1.00 64.50 280 LEU A N 1
ATOM 2291 C CA . LEU A 1 280 ? -32.569 -1.187 1.059 1.00 64.50 280 LEU A CA 1
ATOM 2292 C C . LEU A 1 280 ? -33.915 -0.828 0.394 1.00 64.50 280 LEU A C 1
ATOM 2294 O O . LEU A 1 280 ? -34.766 -1.705 0.260 1.00 64.50 280 LEU A O 1
ATOM 2298 N N . LYS A 1 281 ? -34.126 0.441 0.028 1.00 53.56 281 LYS A N 1
ATOM 2299 C CA . LYS A 1 281 ? -35.287 0.918 -0.738 1.00 53.56 281 LYS A CA 1
ATOM 2300 C C . LYS A 1 281 ? -34.892 1.134 -2.189 1.00 53.56 281 LYS A C 1
ATOM 2302 O O . LYS A 1 281 ? -35.745 0.845 -3.051 1.00 53.56 281 LYS A O 1
#

pLDDT: mean 94.42, std 6.03, range [53.56, 98.88]

Secondary structure (DSSP, 8-state):
-PPPPS-HHHHHHHHHTTTS-SSHHHHHHH--B--EEE--SSHHHHHHHHHHHHHTHHHHHHHT----EETTEE-SSS-HHHHHHTTT-TTTEE--TTTTSTT-SHHHHHHHHHHS--SEEEETTEEEE-TT--HHHHHTTS---HHHHHHHHTT-EESEEESSSEEE--PBP--HHHHHHHHHHHHHHHSSHHHHHHHHHH----HHHHHHHHHHHHHHGGGSEETTEEHHHHHHHHHHHHHTT--TTGGGGGHHHHHHHHHT--HHHHHHHHHHHHH--

Radius of gyration: 19.47 Å; chains: 1; bounding box: 56×35×54 Å

Sequence (281 aa):
DLPLIPKKRYRYMDRYFRTSGTRGRNMMRGTAATQISIDYCSEEDFVRKYRTAYLIMPAIRLLTDNTPMFEGKPWPGHLVRTKIWDNVDPKRCGSPDGLFDDNFSFHTYAEYLWNMPPVMKPEDGDFVFSGEDRVSDIWGEKRMTPEDVEHIISMTFVDVRLKNYVEIRGADSMPAEYMKAYLALVKGVFFQSEVAKDLLSRYHVTIEDIHKANQSLSRDGYQGKIYGVPADQFTGELLEMAKDHLTNEEEKFLDPFILLVNQKTTLAAEYQKKNLRRILK

Foldseek 3Di:
DFDADPDPVRVLQVVVQVPQFDQQVCLRGPFAFDKDWAAADDQVLVLLLVLLLLLCLLLQLLLQFAPQDDPLAGDPFTSVSVVSQVGRHPLFEEDFPCSLPPPDTPVVVVVSLQAGQFQWADDPNDIDGRPNDGNCNRPVVHDDDPVNVVSSQVRHHYQWGDDSTIMHTSHGDDPPLSSLLVVLLSCLCRVDSVNSVVSCVVDSDDSVLSVVSNVQCRHQRQCGDRSNHRSLVVSLVSLVSSLVRDDPPSNVSNVSSPVCSVVSHYNSRVVCVVCVVVSVD